Protein AF-0000000070220090 (afdb_homodimer)

Foldseek 3Di:
DPPPPVPPDQDDDDFPVRADPPRDQDPVSVCCVPPVVVVCVVPVPDDPPDRCSVVVVVVSVLVRLLVCVLVPLQVLQQLLLCLVPVVDHDPVCNVPNVPVVSNVVSQVSSCVRPNGFDHPPPPQQVVQSVVLVVQQVVCVVVVADPVNDRDTGDTHGD/DPPPPVPPDQDDDDFPVRADPPRDQDPVNVCCVPPVVVVCVVPVPDDPPDRCSVVVVVVSVLVRVLVCVLVPLQVLQQLLLCLVVVVDHDPVCNVPNVPVVSNVVSQVSSCVRPNGFDHPPPPQQVVQSVVLVVQQVVCVVVVADPVNPRDGRDTHGD

Structure (mmCIF, N/CA/C/O backbone):
data_AF-0000000070220090-model_v1
#
loop_
_entity.id
_entity.type
_entity.pdbx_description
1 polymer 'Uncharacterized protein'
#
loop_
_atom_site.group_PDB
_atom_site.id
_atom_site.type_symbol
_atom_site.label_atom_id
_atom_site.label_alt_id
_atom_site.label_comp_id
_atom_site.label_asym_id
_atom_site.label_entity_id
_atom_site.label_seq_id
_atom_site.pdbx_PDB_ins_code
_atom_site.Cartn_x
_atom_site.Cartn_y
_atom_site.Cartn_z
_atom_site.occupancy
_atom_site.B_iso_or_equiv
_atom_site.auth_seq_id
_atom_site.auth_comp_id
_atom_site.auth_asym_id
_atom_site.auth_atom_id
_atom_site.pdbx_PDB_model_num
ATOM 1 N N . MET A 1 1 ? -17.469 9.242 -28.312 1 20.12 1 MET A N 1
ATOM 2 C CA . MET A 1 1 ? -16.297 8.594 -27.719 1 20.12 1 MET A CA 1
ATOM 3 C C . MET A 1 1 ? -16.391 8.57 -26.203 1 20.12 1 MET A C 1
ATOM 5 O O . MET A 1 1 ? -16.297 9.609 -25.547 1 20.12 1 MET A O 1
ATOM 9 N N . SER A 1 2 ? -17.297 7.805 -25.547 1 25.92 2 SER A N 1
ATOM 10 C CA . SER A 1 2 ? -17.703 7.785 -24.156 1 25.92 2 SER A CA 1
ATOM 11 C C . SER A 1 2 ? -16.5 7.586 -23.234 1 25.92 2 SER A C 1
ATOM 13 O O . SER A 1 2 ? -15.703 6.66 -23.438 1 25.92 2 SER A O 1
ATOM 15 N N . ASN A 1 3 ? -15.828 8.727 -22.938 1 27.56 3 ASN A N 1
ATOM 16 C CA . ASN A 1 3 ? -14.641 8.859 -22.094 1 27.56 3 ASN A CA 1
ATOM 17 C C . ASN A 1 3 ? -14.758 8.023 -20.828 1 27.56 3 ASN A C 1
ATOM 19 O O . ASN A 1 3 ? -15.461 8.414 -19.891 1 27.56 3 ASN A O 1
ATOM 23 N N . ASN A 1 4 ? -15.031 6.711 -20.891 1 30.03 4 ASN A N 1
ATOM 24 C CA . ASN A 1 4 ? -15.141 5.746 -19.812 1 30.03 4 ASN A CA 1
ATOM 25 C C . ASN A 1 4 ? -14.031 5.926 -18.781 1 30.03 4 ASN A C 1
ATOM 27 O O . ASN A 1 4 ? -12.922 5.41 -18.969 1 30.03 4 ASN A O 1
ATOM 31 N N . THR A 1 5 ? -13.766 7.094 -18.312 1 33.28 5 THR A N 1
ATOM 32 C CA . THR A 1 5 ? -12.875 7.344 -17.188 1 33.28 5 THR A CA 1
ATOM 33 C C . THR A 1 5 ? -13.164 6.375 -16.047 1 33.28 5 THR A C 1
ATOM 35 O O . THR A 1 5 ? -14.227 6.438 -15.422 1 33.28 5 THR A O 1
ATOM 38 N N . THR A 1 6 ? -12.938 5.062 -16.109 1 37 6 THR A N 1
ATOM 39 C CA . THR A 1 6 ? -13.062 4.082 -15.031 1 37 6 THR A CA 1
ATOM 40 C C . THR A 1 6 ? -12.734 4.719 -13.68 1 37 6 THR A C 1
ATOM 42 O O . THR A 1 6 ? -11.602 5.137 -13.445 1 37 6 THR A O 1
ATOM 45 N N . SER A 1 7 ? -13.5 5.555 -13.164 1 43.25 7 SER A N 1
ATOM 46 C CA . SER A 1 7 ? -13.508 6.191 -11.844 1 43.25 7 SER A CA 1
ATOM 47 C C . SER A 1 7 ? -12.938 5.266 -10.781 1 43.25 7 SER A C 1
ATOM 49 O O . SER A 1 7 ? -13.406 4.141 -10.609 1 43.25 7 SER A O 1
ATOM 51 N N . ILE A 1 8 ? -11.648 5.188 -10.555 1 56.25 8 ILE A N 1
ATOM 52 C CA . ILE A 1 8 ? -10.906 4.367 -9.602 1 56.25 8 ILE A CA 1
ATOM 53 C C . ILE A 1 8 ? -11.633 4.371 -8.258 1 56.25 8 ILE A C 1
ATOM 55 O O . ILE A 1 8 ? -11.375 5.234 -7.41 1 56.25 8 ILE A O 1
ATOM 59 N N . ASN A 1 9 ? -12.93 3.967 -8.164 1 74.25 9 ASN A N 1
ATOM 60 C CA . ASN A 1 9 ? -13.805 3.943 -6.992 1 74.25 9 ASN A CA 1
ATOM 61 C C . ASN A 1 9 ? -13.234 3.051 -5.891 1 74.25 9 ASN A C 1
ATOM 63 O O . ASN A 1 9 ? -12.578 2.051 -6.176 1 74.25 9 ASN A O 1
ATOM 67 N N . ALA A 1 10 ? -13.32 3.461 -4.676 1 90 10 ALA A N 1
ATOM 68 C CA . ALA A 1 10 ? -12.945 2.725 -3.473 1 90 10 ALA A CA 1
ATOM 69 C C . ALA A 1 10 ? -13.664 1.378 -3.406 1 90 10 ALA A C 1
ATOM 71 O O . ALA A 1 10 ? -14.836 1.276 -3.762 1 90 10 ALA A O 1
ATOM 72 N N . ILE A 1 11 ? -13 0.379 -3.07 1 96.12 11 ILE A N 1
ATOM 73 C CA . ILE A 1 11 ? -13.594 -0.936 -2.846 1 96.12 11 ILE A CA 1
ATOM 74 C C . ILE A 1 11 ? -14.461 -0.903 -1.593 1 96.12 11 ILE A C 1
ATOM 76 O O . ILE A 1 11 ? -14.039 -0.402 -0.548 1 96.12 11 ILE A O 1
ATOM 80 N N . GLN A 1 12 ? -15.641 -1.344 -1.759 1 96.12 12 GLN A N 1
ATOM 81 C CA . GLN A 1 12 ? -16.562 -1.474 -0.631 1 96.12 12 GLN A CA 1
ATOM 82 C C . GLN A 1 12 ? -16.609 -2.912 -0.124 1 96.12 12 GLN A C 1
ATOM 84 O O . GLN A 1 12 ? -16.688 -3.854 -0.918 1 96.12 12 GLN A O 1
ATOM 89 N N . TYR A 1 13 ? -16.5 -3.039 1.241 1 97.5 13 TYR A N 1
ATOM 90 C CA . TYR A 1 13 ? -16.547 -4.367 1.841 1 97.5 13 TYR A CA 1
ATOM 91 C C . TYR A 1 13 ? -17.266 -4.34 3.18 1 97.5 13 TYR A C 1
ATOM 93 O O . TYR A 1 13 ? -16.922 -3.566 4.07 1 97.5 13 TYR A O 1
ATOM 101 N N . LYS A 1 14 ? -18.281 -5.102 3.27 1 96.75 14 LYS A N 1
ATOM 102 C CA . LYS A 1 14 ? -19 -5.375 4.516 1 96.75 14 LYS A CA 1
ATOM 103 C C . LYS A 1 14 ? -18.828 -6.828 4.945 1 96.75 14 LYS A C 1
ATOM 105 O O . LYS A 1 14 ? -19.172 -7.746 4.199 1 96.75 14 LYS A O 1
ATOM 110 N N . PRO A 1 15 ? -18.234 -6.996 6.137 1 95.25 15 PRO A N 1
ATOM 111 C CA . PRO A 1 15 ? -18.047 -8.367 6.625 1 95.25 15 PRO A CA 1
ATOM 112 C C . PRO A 1 15 ? -19.359 -9.172 6.605 1 95.25 15 PRO A C 1
ATOM 114 O O . PRO A 1 15 ? -20.422 -8.625 6.863 1 95.25 15 PRO A O 1
ATOM 117 N N . GLY A 1 16 ? -19.219 -10.422 6.363 1 92.19 16 GLY A N 1
ATOM 118 C CA . GLY A 1 16 ? -20.375 -11.297 6.25 1 92.19 16 GLY A CA 1
ATOM 119 C C . GLY A 1 16 ? -21.281 -11.234 7.457 1 92.19 16 GLY A C 1
ATOM 120 O O . GLY A 1 16 ? -22.516 -11.141 7.312 1 92.19 16 GLY A O 1
ATOM 121 N N . ARG A 1 17 ? -20.719 -11.172 8.648 1 89 17 ARG A N 1
ATOM 122 C CA . ARG A 1 17 ? -21.484 -11.195 9.891 1 89 17 ARG A CA 1
ATOM 123 C C . ARG A 1 17 ? -22.297 -9.914 10.062 1 89 17 ARG A C 1
ATOM 125 O O . ARG A 1 17 ? -23.25 -9.875 10.828 1 89 17 ARG A O 1
ATOM 132 N N . ASP A 1 18 ? -21.922 -8.898 9.359 1 93.88 18 ASP A N 1
ATOM 133 C CA . ASP A 1 18 ? -22.562 -7.598 9.516 1 93.88 18 ASP A CA 1
ATOM 134 C C . ASP A 1 18 ? -23.594 -7.367 8.414 1 93.88 18 ASP A C 1
ATOM 136 O O . ASP A 1 18 ? -24.25 -6.32 8.383 1 93.88 18 ASP A O 1
ATOM 140 N N . ARG A 1 19 ? -23.75 -8.359 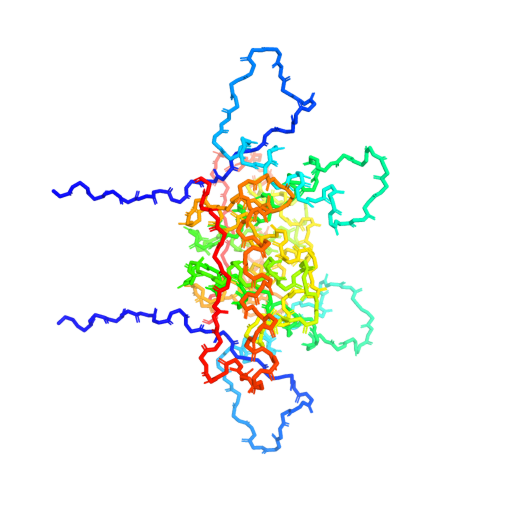7.582 1 95.38 19 ARG A N 1
ATOM 141 C CA . ARG A 1 19 ? -24.688 -8.227 6.477 1 95.38 19 ARG A CA 1
ATOM 142 C C . ARG A 1 19 ? -26.094 -8.648 6.895 1 95.38 19 ARG A C 1
ATOM 144 O O . ARG A 1 19 ? -26.312 -9.789 7.309 1 95.38 19 ARG A O 1
ATOM 151 N N . PRO A 1 20 ? -27 -7.734 6.809 1 95.5 20 PRO A N 1
ATOM 152 C CA . PRO A 1 20 ? -28.375 -8.062 7.195 1 95.5 20 PRO A CA 1
ATOM 153 C C . PRO A 1 20 ? -29.062 -8.992 6.199 1 95.5 20 PRO A C 1
ATOM 155 O O . PRO A 1 20 ? -28.531 -9.227 5.109 1 95.5 20 PRO A O 1
ATOM 158 N N . THR A 1 21 ? -30.188 -9.484 6.656 1 95.56 21 THR A N 1
ATOM 159 C CA . THR A 1 21 ? -31 -10.328 5.773 1 95.56 21 THR A CA 1
ATOM 160 C C . THR A 1 21 ? -31.375 -9.578 4.5 1 95.56 21 THR A C 1
ATOM 162 O O . THR A 1 21 ? -31.766 -8.414 4.555 1 95.56 21 THR A O 1
ATOM 165 N N . GLY A 1 22 ? -31.266 -10.141 3.391 1 96.12 22 GLY A N 1
ATOM 166 C CA . GLY A 1 22 ? -31.609 -9.523 2.119 1 96.12 22 GLY A CA 1
ATOM 167 C C . GLY A 1 22 ? -30.469 -8.703 1.529 1 96.12 22 GLY A C 1
ATOM 168 O O . GLY A 1 22 ? -30.641 -8.07 0.482 1 96.12 22 GLY A O 1
ATOM 169 N N . TYR A 1 23 ? -29.328 -8.68 2.223 1 96.94 23 TYR A N 1
ATOM 170 C CA . TYR A 1 23 ? -28.172 -7.945 1.731 1 96.94 23 TYR A CA 1
ATOM 171 C C . TYR A 1 23 ? -27.75 -8.445 0.354 1 96.94 23 TYR A C 1
ATOM 173 O O . TYR A 1 23 ? -27.672 -9.656 0.124 1 96.94 23 TYR A O 1
ATOM 181 N N . VAL A 1 24 ? -27.562 -7.438 -0.556 1 97.56 24 VAL A N 1
ATOM 182 C CA . VAL A 1 24 ? -27.094 -7.773 -1.894 1 97.56 24 VAL A CA 1
ATOM 183 C C . VAL A 1 24 ? -25.562 -7.684 -1.94 1 97.56 24 VAL A C 1
ATOM 185 O O . VAL A 1 24 ? -25 -6.594 -1.839 1 97.56 24 VAL A O 1
ATOM 188 N N . VAL A 1 25 ? -24.938 -8.758 -2.105 1 96.75 25 VAL A N 1
ATOM 189 C CA . VAL A 1 25 ? -23.469 -8.867 -2.143 1 96.75 25 VAL A CA 1
ATOM 190 C C . VAL A 1 25 ? -22.938 -8.227 -3.418 1 96.75 25 VAL A C 1
ATOM 192 O O . VAL A 1 25 ? -23.438 -8.5 -4.516 1 96.75 25 VAL A O 1
ATOM 195 N N . ASN A 1 26 ? -21.953 -7.285 -3.24 1 96.94 26 ASN A N 1
ATOM 196 C CA . ASN A 1 26 ? -21.359 -6.668 -4.422 1 96.94 26 ASN A CA 1
ATOM 197 C C . ASN A 1 26 ? -20.297 -7.559 -5.051 1 96.94 26 ASN A C 1
ATOM 199 O O . ASN A 1 26 ? -20 -8.641 -4.535 1 96.94 26 ASN A O 1
ATOM 203 N N . ASP A 1 27 ? -19.703 -7.16 -6.191 1 96.62 27 ASP A N 1
ATOM 204 C CA . ASP A 1 27 ? -18.781 -8 -6.957 1 96.62 27 ASP A CA 1
ATOM 205 C C . ASP A 1 27 ? -17.531 -8.328 -6.145 1 96.62 27 ASP A C 1
ATOM 207 O O . ASP A 1 27 ? -17.062 -9.469 -6.152 1 96.62 27 ASP A O 1
ATOM 211 N N . PHE A 1 28 ? -17 -7.32 -5.426 1 98.06 28 PHE A N 1
ATOM 212 C CA . PHE A 1 28 ? -15.805 -7.594 -4.645 1 98.06 28 PHE A CA 1
ATOM 213 C C . PHE A 1 28 ? -16.109 -8.531 -3.486 1 98.06 28 PHE A C 1
ATOM 215 O O . PHE A 1 28 ? -15.32 -9.43 -3.182 1 98.06 28 PHE A O 1
ATOM 222 N N . GLU A 1 29 ? -17.172 -8.289 -2.857 1 98.12 29 GLU A N 1
ATOM 223 C CA . GLU A 1 29 ? -17.547 -9.156 -1.747 1 98.12 29 GLU A CA 1
ATOM 224 C C . GLU A 1 29 ? -17.703 -10.602 -2.209 1 98.12 29 GLU A C 1
ATOM 226 O O . GLU A 1 29 ? -17.297 -11.531 -1.507 1 98.12 29 GLU A O 1
ATOM 231 N N . SER A 1 30 ? -18.281 -10.742 -3.375 1 98.06 30 SER A N 1
ATOM 232 C CA . SER A 1 30 ? -18.375 -12.078 -3.957 1 98.06 30 SER A CA 1
ATOM 233 C C . SER A 1 30 ? -17 -12.688 -4.176 1 98.06 30 SER A C 1
ATOM 235 O O . SER A 1 30 ? -16.75 -13.836 -3.805 1 98.06 30 SER A O 1
ATOM 237 N N . PHE A 1 31 ? -16.094 -11.953 -4.707 1 98.44 31 PHE A N 1
ATOM 238 C CA . PHE A 1 31 ? -14.711 -12.375 -4.902 1 98.44 31 PHE A CA 1
ATOM 239 C C . PHE A 1 31 ? -14.055 -12.711 -3.568 1 98.44 31 PHE A C 1
ATOM 241 O O . PHE A 1 31 ? -13.43 -13.766 -3.43 1 98.44 31 PHE A O 1
ATOM 248 N N . ALA A 1 32 ? -14.172 -11.797 -2.602 1 98.31 32 ALA A N 1
ATOM 249 C CA . ALA A 1 32 ? -13.555 -11.977 -1.292 1 98.31 32 ALA A CA 1
ATOM 250 C C . ALA A 1 32 ? -14.086 -13.227 -0.6 1 98.31 32 ALA A C 1
ATOM 252 O O . ALA A 1 32 ? -13.305 -14.047 -0.105 1 98.31 32 ALA A O 1
ATOM 253 N N . ASP A 1 33 ? -15.375 -13.43 -0.667 1 96.75 33 ASP A N 1
ATOM 254 C CA . ASP A 1 33 ? -16.031 -14.508 0.07 1 96.75 33 ASP A CA 1
ATOM 255 C C . ASP A 1 33 ? -15.703 -15.867 -0.545 1 96.75 33 ASP A C 1
ATOM 257 O O . ASP A 1 33 ? -15.609 -16.875 0.167 1 96.75 33 ASP A O 1
ATOM 261 N N . THR A 1 34 ? -15.555 -15.875 -1.807 1 96.81 34 THR A N 1
ATOM 262 C CA . THR A 1 34 ? -15.469 -17.156 -2.5 1 96.81 34 THR A CA 1
ATOM 263 C C . THR A 1 34 ? -14.016 -17.5 -2.812 1 96.81 34 THR A C 1
ATOM 265 O O . THR A 1 34 ? -13.539 -18.594 -2.475 1 96.81 34 THR A O 1
ATOM 268 N N . SER A 1 35 ? -13.32 -16.547 -3.371 1 97.94 35 SER A N 1
ATOM 269 C CA . SER A 1 35 ? -11.969 -16.859 -3.846 1 97.94 35 SER A CA 1
ATOM 270 C C . SER A 1 35 ? -10.922 -16.516 -2.797 1 97.94 35 SER A C 1
ATOM 272 O O . SER A 1 35 ? -10.18 -17.375 -2.338 1 97.94 35 SER A O 1
ATOM 274 N N . LEU A 1 36 ? -10.945 -15.352 -2.232 1 97.88 36 LEU A N 1
ATOM 275 C CA . LEU A 1 36 ? -9.906 -14.844 -1.343 1 97.88 36 LEU A CA 1
ATOM 276 C C . LEU A 1 36 ? -9.93 -15.57 -0.004 1 97.88 36 LEU A C 1
ATOM 278 O O . LEU A 1 36 ? -8.922 -16.141 0.417 1 97.88 36 LEU A O 1
ATOM 282 N N . VAL A 1 37 ? -11.07 -15.625 0.588 1 96.69 37 VAL A N 1
ATOM 283 C CA . VAL A 1 37 ? -11.18 -16.219 1.918 1 96.69 37 VAL A CA 1
ATOM 284 C C . VAL A 1 37 ? -10.945 -17.719 1.841 1 96.69 37 VAL A C 1
ATOM 286 O O . VAL A 1 37 ? -10.312 -18.297 2.725 1 96.69 37 VAL A O 1
ATOM 289 N N . THR A 1 38 ? -11.438 -18.328 0.797 1 95.94 38 THR A N 1
ATOM 290 C CA . THR A 1 38 ? -11.195 -19.766 0.619 1 95.94 38 THR A CA 1
ATOM 291 C C . THR A 1 38 ? -9.703 -20.047 0.481 1 95.94 38 THR A C 1
ATOM 293 O O . THR A 1 38 ? -9.188 -20.984 1.085 1 95.94 38 THR A O 1
ATOM 296 N N . TYR A 1 39 ? -9.031 -19.234 -0.267 1 97 39 TYR A N 1
ATOM 297 C CA . TYR A 1 39 ? -7.582 -19.328 -0.413 1 97 39 TYR A CA 1
ATOM 298 C C . TYR A 1 39 ? -6.887 -19.156 0.932 1 97 39 TYR A C 1
ATOM 300 O O . TYR A 1 39 ? -6.012 -19.953 1.29 1 97 39 TYR A O 1
ATOM 308 N N . TRP A 1 40 ? -7.301 -18.141 1.708 1 96.06 40 TRP A N 1
ATOM 309 C CA . TRP A 1 40 ? -6.695 -17.859 3.004 1 96.06 40 TRP A CA 1
ATOM 310 C C . TRP A 1 40 ? -6.934 -19 3.986 1 96.06 40 TRP A C 1
ATOM 312 O O . TRP A 1 40 ? -6.031 -19.375 4.742 1 96.06 40 TRP A O 1
ATOM 322 N N . ARG A 1 41 ? -8.109 -19.547 3.955 1 94.31 41 ARG A N 1
ATOM 323 C CA . ARG A 1 41 ? -8.438 -20.656 4.848 1 94.31 41 ARG A CA 1
ATOM 324 C C . ARG A 1 41 ? -7.547 -21.859 4.578 1 94.31 41 ARG A C 1
ATOM 326 O O . ARG A 1 41 ? -7.164 -22.578 5.508 1 94.31 41 ARG A O 1
ATOM 333 N N . THR A 1 42 ? -7.176 -22 3.402 1 94 42 THR A N 1
ATOM 334 C CA . THR A 1 42 ? -6.43 -23.188 2.996 1 94 42 THR A CA 1
ATOM 335 C C . THR A 1 42 ? -4.93 -22.969 3.189 1 94 42 THR A C 1
ATOM 337 O O . THR A 1 42 ? -4.223 -23.875 3.623 1 94 42 THR A O 1
ATOM 340 N N . TYR A 1 43 ? -4.422 -21.703 2.99 1 91.56 43 TYR A N 1
ATOM 341 C CA . TYR A 1 43 ? -2.977 -21.578 2.83 1 91.56 43 TYR A CA 1
ATOM 342 C C . TYR A 1 43 ? -2.389 -20.672 3.91 1 91.56 43 TYR A C 1
ATOM 344 O O . TYR A 1 43 ? -1.167 -20.594 4.066 1 91.56 43 TYR A O 1
ATOM 352 N N . LYS A 1 44 ? -3.098 -19.891 4.711 1 87.69 44 LYS A N 1
ATOM 353 C CA . LYS A 1 44 ? -2.555 -19.016 5.738 1 87.69 44 LYS A CA 1
ATOM 354 C C . LYS A 1 44 ? -2.379 -19.75 7.062 1 87.69 44 LYS A C 1
ATOM 356 O O . LYS A 1 44 ? -1.752 -19.234 7.988 1 87.69 44 LYS A O 1
ATOM 361 N N . ARG A 1 45 ? -2.723 -20.922 7.18 1 82.81 45 ARG A N 1
ATOM 362 C CA . ARG A 1 45 ? -2.514 -21.781 8.344 1 82.81 45 ARG A CA 1
ATOM 363 C C . ARG A 1 45 ? -3.029 -21.109 9.617 1 82.81 45 ARG A C 1
ATOM 365 O O . ARG A 1 45 ? -2.334 -21.078 10.633 1 82.81 45 ARG A O 1
ATOM 372 N N . LYS A 1 46 ? -4.188 -20.453 9.617 1 87.5 46 LYS A N 1
ATOM 373 C CA . LYS A 1 46 ? -4.867 -19.938 10.797 1 87.5 46 LYS A CA 1
ATOM 374 C C . LYS A 1 46 ? -5.68 -21.016 11.484 1 87.5 46 LYS A C 1
ATOM 376 O O . LYS A 1 46 ? -5.844 -22.109 10.945 1 87.5 46 LYS A O 1
ATOM 381 N N . VAL A 1 47 ? -5.926 -20.719 12.711 1 85.94 47 VAL A N 1
ATOM 382 C CA . VAL A 1 47 ? -6.719 -21.688 13.469 1 85.94 47 VAL A CA 1
ATOM 383 C C . VAL A 1 47 ? -8.07 -21.891 12.797 1 85.94 47 VAL A C 1
ATOM 385 O O . VAL A 1 47 ? -8.523 -21.047 12.023 1 85.94 47 VAL A O 1
ATOM 388 N N . ALA A 1 48 ? -8.633 -23.031 13.25 1 85.12 48 ALA A N 1
ATOM 389 C CA . ALA A 1 48 ? -9.938 -23.359 12.695 1 85.12 48 ALA A CA 1
ATOM 390 C C . ALA A 1 48 ? -10.977 -22.312 13.078 1 85.12 48 ALA A C 1
ATOM 392 O O . ALA A 1 48 ? -10.992 -21.828 14.211 1 85.12 48 ALA A O 1
ATOM 393 N N . ASN A 1 49 ? -11.828 -21.875 12.195 1 86.19 49 ASN A N 1
ATOM 394 C CA . ASN A 1 49 ? -12.938 -20.938 12.383 1 86.19 49 ASN A CA 1
ATOM 395 C C . ASN A 1 49 ? -12.445 -19.5 12.508 1 86.19 49 ASN A C 1
ATOM 397 O O . ASN A 1 49 ? -13.164 -18.641 13.016 1 86.19 49 ASN A O 1
ATOM 401 N N . TYR A 1 50 ? -11.18 -19.359 12.227 1 91.31 50 TYR A N 1
ATOM 402 C CA . TYR A 1 50 ? -10.664 -18 12.164 1 91.31 50 TYR A CA 1
ATOM 403 C C . TYR A 1 50 ? -11.523 -17.125 11.258 1 91.31 50 TYR A C 1
ATOM 405 O O . TYR A 1 50 ? -11.898 -17.547 10.164 1 91.31 50 TYR A O 1
ATOM 413 N N . ASN A 1 51 ? -11.906 -15.977 11.75 1 91.88 51 ASN A N 1
ATOM 414 C CA . ASN A 1 51 ? -12.711 -15.039 10.969 1 91.88 51 ASN A CA 1
ATOM 415 C C . ASN A 1 51 ? -11.836 -14.172 10.062 1 91.88 51 ASN A C 1
ATOM 417 O O . ASN A 1 51 ? -11.289 -13.164 10.508 1 91.88 51 ASN A O 1
ATOM 421 N N . HIS A 1 52 ? -11.836 -14.469 8.797 1 95.06 52 HIS A N 1
ATOM 422 C CA . HIS A 1 52 ? -10.977 -13.781 7.836 1 95.06 52 HIS A CA 1
ATOM 423 C C . HIS A 1 52 ? -11.586 -12.453 7.398 1 95.06 52 HIS A C 1
ATOM 425 O O . HIS A 1 52 ? -10.938 -11.664 6.715 1 95.06 52 HIS A O 1
ATOM 431 N N . ASP A 1 53 ? -12.789 -12.133 7.836 1 94.94 53 ASP A N 1
ATOM 432 C CA . ASP A 1 53 ? -13.453 -10.898 7.43 1 94.94 53 ASP A CA 1
ATOM 433 C C . ASP A 1 53 ? -12.672 -9.672 7.898 1 94.94 53 ASP A C 1
ATOM 435 O O . ASP A 1 53 ? -12.602 -8.664 7.191 1 94.94 53 ASP A O 1
ATOM 439 N N . THR A 1 54 ? -12.141 -9.852 9.047 1 94.38 54 THR A N 1
ATOM 440 C CA . THR A 1 54 ? -11.359 -8.742 9.586 1 94.38 54 THR A CA 1
ATOM 441 C C . THR A 1 54 ? -10.109 -8.492 8.75 1 94.38 54 THR A C 1
ATOM 443 O O . THR A 1 54 ? -9.734 -7.34 8.516 1 94.38 54 THR A O 1
ATOM 446 N N . ASP A 1 55 ? -9.523 -9.562 8.312 1 95.31 55 ASP A N 1
ATOM 447 C CA . ASP A 1 55 ? -8.344 -9.438 7.457 1 95.31 55 ASP A CA 1
ATOM 448 C C . ASP A 1 55 ? -8.695 -8.781 6.125 1 95.31 55 ASP A C 1
ATOM 450 O O . ASP A 1 55 ? -7.957 -7.926 5.637 1 95.31 55 ASP A O 1
ATOM 454 N N . VAL A 1 56 ? -9.828 -9.18 5.578 1 97.56 56 VAL A N 1
ATOM 455 C CA . VAL A 1 56 ? -10.273 -8.594 4.316 1 97.56 56 VAL A CA 1
ATOM 456 C C . VAL A 1 56 ? -10.5 -7.094 4.492 1 97.56 56 VAL A C 1
ATOM 458 O O . VAL A 1 56 ? -10.031 -6.289 3.688 1 97.56 56 VAL A O 1
ATOM 461 N N . ALA A 1 57 ? -11.188 -6.73 5.555 1 96.69 57 ALA A N 1
ATOM 462 C CA . ALA A 1 57 ? -11.477 -5.324 5.824 1 96.69 57 ALA A CA 1
ATOM 463 C C . ALA A 1 57 ? -10.188 -4.516 5.961 1 96.69 57 ALA A C 1
ATOM 465 O O . ALA A 1 57 ? -10.086 -3.408 5.434 1 96.69 57 ALA A O 1
ATOM 466 N N . THR A 1 58 ? -9.266 -5.117 6.629 1 95.88 58 THR A N 1
ATOM 467 C CA . THR A 1 58 ? -7.984 -4.453 6.848 1 95.88 58 THR A CA 1
ATOM 468 C C . THR A 1 58 ? -7.273 -4.199 5.52 1 95.88 58 THR A C 1
ATOM 470 O O . THR A 1 58 ? -6.82 -3.086 5.254 1 95.88 58 THR A O 1
ATOM 473 N N . VAL A 1 59 ? -7.207 -5.172 4.711 1 97.56 59 VAL A N 1
ATOM 474 C CA . VAL A 1 59 ? -6.484 -5.062 3.445 1 97.56 59 VAL A CA 1
ATOM 475 C C . VAL A 1 59 ? -7.215 -4.094 2.518 1 97.56 59 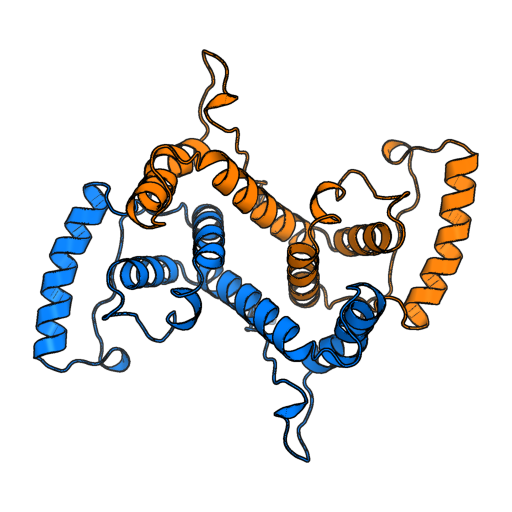VAL A C 1
ATOM 477 O O . VAL A 1 59 ? -6.582 -3.33 1.787 1 97.56 59 VAL A O 1
ATOM 480 N N . VAL A 1 60 ? -8.508 -4.109 2.527 1 97.81 60 VAL A N 1
ATOM 481 C CA . VAL A 1 60 ? -9.32 -3.191 1.735 1 97.81 60 VAL A CA 1
ATOM 482 C C . VAL A 1 60 ? -9.055 -1.754 2.184 1 97.81 60 VAL A C 1
ATOM 484 O O . VAL A 1 60 ? -8.883 -0.86 1.353 1 97.81 60 VAL A O 1
ATOM 487 N N . ASN A 1 61 ? -9.008 -1.561 3.482 1 96.62 61 ASN A N 1
ATOM 488 C CA . ASN A 1 61 ? -8.727 -0.23 4.012 1 96.62 61 ASN A CA 1
ATOM 489 C C . ASN A 1 61 ? -7.363 0.28 3.559 1 96.62 61 ASN A C 1
ATOM 491 O O . ASN A 1 61 ? -7.223 1.446 3.186 1 96.62 61 ASN A O 1
ATOM 495 N N . VAL A 1 62 ? -6.398 -0.576 3.592 1 97.81 62 VAL A N 1
ATOM 496 C CA . VAL A 1 62 ? -5.062 -0.213 3.133 1 97.81 62 VAL A CA 1
ATOM 497 C C . VAL A 1 62 ? -5.102 0.133 1.646 1 97.81 62 VAL A C 1
ATOM 499 O O . VAL A 1 62 ? -4.555 1.153 1.225 1 97.81 62 VAL A O 1
ATOM 502 N N . SER A 1 63 ? -5.754 -0.677 0.851 1 98.31 63 SER A N 1
ATOM 503 C CA . SER A 1 63 ? -5.883 -0.445 -0.584 1 98.31 63 SER A CA 1
ATOM 504 C C . SER A 1 63 ? -6.555 0.896 -0.868 1 98.31 63 SER A C 1
ATOM 506 O O . SER A 1 63 ? -6.082 1.665 -1.709 1 98.31 63 SER A O 1
ATOM 508 N N . ASN A 1 64 ? -7.625 1.174 -0.135 1 97.75 64 ASN A N 1
ATOM 509 C CA . ASN A 1 64 ? -8.359 2.42 -0.327 1 97.75 64 ASN A CA 1
ATOM 510 C C . ASN A 1 64 ? -7.527 3.629 0.092 1 97.75 64 ASN A C 1
ATOM 512 O O . ASN A 1 64 ? -7.637 4.699 -0.507 1 97.75 64 ASN A O 1
ATOM 516 N N . ALA A 1 65 ? -6.746 3.455 1.113 1 98.12 65 ALA A N 1
ATOM 517 C CA . ALA A 1 65 ? -5.852 4.531 1.537 1 98.12 65 ALA A CA 1
ATOM 518 C C . ALA A 1 65 ? -4.828 4.852 0.452 1 98.12 65 ALA A C 1
ATOM 520 O O . ALA A 1 65 ? -4.52 6.023 0.208 1 98.12 65 ALA A O 1
ATOM 521 N N . ILE A 1 66 ? -4.285 3.85 -0.156 1 97.94 66 ILE A N 1
ATOM 522 C CA . ILE A 1 66 ? -3.348 4.039 -1.258 1 97.94 66 ILE A CA 1
ATOM 523 C C . ILE A 1 66 ? -4.016 4.84 -2.373 1 97.94 66 ILE A C 1
ATOM 525 O O . ILE A 1 66 ? -3.443 5.805 -2.883 1 97.94 66 ILE A O 1
ATOM 529 N N . ASP A 1 67 ? -5.254 4.5 -2.73 1 97.31 67 ASP A N 1
ATOM 530 C CA . ASP A 1 67 ? -5.996 5.227 -3.758 1 97.31 67 ASP A CA 1
ATOM 531 C C . ASP A 1 67 ? -6.191 6.688 -3.363 1 97.31 67 ASP A C 1
ATOM 533 O O . ASP A 1 67 ? -6.086 7.582 -4.203 1 97.31 67 ASP A O 1
ATOM 537 N N . LEU A 1 68 ? -6.516 6.867 -2.127 1 97.06 68 LEU A N 1
ATOM 538 C CA . LEU A 1 68 ? -6.75 8.227 -1.641 1 97.06 68 LEU A CA 1
ATOM 539 C C . LEU A 1 68 ? -5.535 9.109 -1.904 1 97.06 68 LEU A C 1
ATOM 541 O O . LEU A 1 68 ? -5.668 10.203 -2.455 1 97.06 68 LEU A O 1
ATOM 545 N N . ILE A 1 69 ? -4.375 8.633 -1.591 1 96.88 69 ILE A N 1
ATOM 546 C CA . ILE A 1 69 ? -3.158 9.43 -1.698 1 96.88 69 ILE A CA 1
ATOM 547 C C . ILE A 1 69 ? -2.777 9.602 -3.168 1 96.88 69 ILE A C 1
ATOM 549 O O . ILE A 1 69 ? -2.248 10.641 -3.564 1 96.88 69 ILE A O 1
ATOM 553 N N . GLU A 1 70 ? -3.014 8.625 -3.99 1 95.5 70 GLU A N 1
ATOM 554 C CA . GLU A 1 70 ? -2.625 8.672 -5.395 1 95.5 70 GLU A CA 1
ATOM 555 C C . GLU A 1 70 ? -3.576 9.555 -6.199 1 95.5 70 GLU A C 1
ATOM 557 O O . GLU A 1 70 ? -3.207 10.078 -7.258 1 95.5 70 GLU A O 1
ATOM 562 N N . ASN A 1 71 ? -4.758 9.781 -5.652 1 96.25 71 ASN A N 1
ATOM 563 C CA . ASN A 1 71 ? -5.742 10.562 -6.387 1 96.25 71 ASN A CA 1
ATOM 564 C C . ASN A 1 71 ? -5.957 11.938 -5.75 1 96.25 71 ASN A C 1
ATOM 566 O O . ASN A 1 71 ? -6.695 12.766 -6.289 1 96.25 71 ASN A O 1
ATOM 570 N N . ASN A 1 72 ? -5.359 12.172 -4.648 1 96.56 72 ASN A N 1
ATOM 571 C CA . ASN A 1 72 ? -5.484 13.43 -3.914 1 96.56 72 ASN A CA 1
ATOM 572 C C . ASN A 1 72 ? -4.137 13.906 -3.381 1 96.56 72 ASN A C 1
ATOM 574 O O . ASN A 1 72 ? -3.697 13.469 -2.316 1 96.56 72 ASN A O 1
ATOM 578 N N . GLU A 1 73 ? -3.592 14.844 -3.992 1 96.06 73 GLU A N 1
ATOM 579 C CA . GLU A 1 73 ? -2.242 15.312 -3.691 1 96.06 73 GLU A CA 1
ATOM 580 C C . GLU A 1 73 ? -2.156 15.875 -2.277 1 96.06 73 GLU A C 1
ATOM 582 O O . GLU A 1 73 ? -1.107 15.805 -1.636 1 96.06 73 GLU A O 1
ATOM 587 N N . ASN A 1 74 ? -3.234 16.375 -1.783 1 96.12 74 ASN A N 1
ATOM 588 C CA . ASN A 1 74 ? -3.221 17.109 -0.525 1 96.12 74 ASN A CA 1
ATOM 589 C C . ASN A 1 74 ? -3.529 16.203 0.662 1 96.12 74 ASN A C 1
ATOM 591 O O . ASN A 1 74 ? -3.402 16.625 1.815 1 96.12 74 ASN A O 1
ATOM 595 N N . ALA A 1 75 ? -3.936 15 0.423 1 97.88 75 ALA A N 1
ATOM 596 C CA . ALA A 1 75 ? -4.348 14.094 1.495 1 97.88 75 ALA A CA 1
ATOM 597 C C . ALA A 1 75 ? -3.186 13.805 2.441 1 97.88 75 ALA A C 1
ATOM 599 O O . ALA A 1 75 ? -3.375 13.703 3.656 1 97.88 75 ALA A O 1
ATOM 600 N N . MET A 1 76 ? -2.031 13.672 1.889 1 98.5 76 MET A N 1
ATOM 601 C CA . MET A 1 76 ? -0.878 13.336 2.719 1 98.5 76 MET A CA 1
ATOM 602 C C . MET A 1 76 ? -0.581 14.453 3.713 1 98.5 76 MET A C 1
ATOM 604 O O . MET A 1 76 ? -0.14 14.195 4.832 1 98.5 76 MET A O 1
ATOM 608 N N . ASP A 1 77 ? -0.864 15.75 3.291 1 98.62 77 ASP A N 1
ATOM 609 C CA . ASP A 1 77 ? -0.677 16.891 4.195 1 98.62 77 ASP A CA 1
ATOM 610 C C . ASP A 1 77 ? -1.51 16.719 5.461 1 98.62 77 ASP A C 1
ATOM 612 O O . ASP A 1 77 ? -1.019 16.953 6.57 1 98.62 77 ASP A O 1
ATOM 616 N N . GLN A 1 78 ? -2.699 16.234 5.25 1 98.38 78 GLN A N 1
ATOM 617 C CA . GLN A 1 78 ? -3.615 16.094 6.375 1 98.38 78 GLN A CA 1
ATOM 618 C C . GLN A 1 78 ? -3.223 14.914 7.258 1 98.38 78 GLN A C 1
ATOM 620 O O . GLN A 1 78 ? -3.396 14.953 8.477 1 98.38 78 GLN A O 1
ATOM 625 N N . ILE A 1 79 ? -2.713 13.859 6.699 1 98.56 79 ILE A N 1
ATOM 626 C CA . ILE A 1 79 ? -2.248 12.703 7.461 1 98.56 79 ILE A CA 1
ATOM 627 C C . ILE A 1 79 ? -1.076 13.109 8.352 1 98.56 79 ILE A C 1
ATOM 629 O O . ILE A 1 79 ? -1.066 12.82 9.547 1 98.56 79 ILE A O 1
ATOM 633 N N . ILE A 1 80 ? -0.098 13.852 7.777 1 98.56 80 ILE A N 1
ATOM 634 C CA . ILE A 1 80 ? 1.072 14.266 8.539 1 98.56 80 ILE A CA 1
ATOM 635 C C . ILE A 1 80 ? 0.649 15.234 9.648 1 98.56 80 ILE A C 1
ATOM 637 O O . ILE A 1 80 ? 1.117 15.125 10.781 1 98.56 80 ILE A O 1
ATOM 641 N N . TRP A 1 81 ? -0.243 16.172 9.312 1 98.44 81 TRP A N 1
ATOM 642 C CA . TRP A 1 81 ? -0.778 17.062 10.336 1 98.44 81 TRP A CA 1
ATOM 643 C C . TRP A 1 81 ? -1.425 16.266 11.461 1 98.44 81 TRP A C 1
ATOM 645 O O . TRP A 1 81 ? -1.142 16.5 12.641 1 98.44 81 TRP A O 1
ATOM 655 N N . GLY A 1 82 ? -2.205 15.305 11.109 1 97.56 82 GLY A N 1
ATOM 656 C CA . GLY A 1 82 ? -2.854 14.477 12.109 1 97.56 82 GLY A CA 1
ATOM 657 C C . GLY A 1 82 ? -1.873 13.688 12.961 1 97.56 82 GLY A C 1
ATOM 658 O O . GLY A 1 82 ? -2.107 13.477 14.148 1 97.56 82 GLY A O 1
ATOM 659 N N . MET A 1 83 ? -0.803 13.258 12.398 1 96.75 83 MET A N 1
ATOM 660 C CA . MET A 1 83 ? 0.22 12.508 13.117 1 96.75 83 MET A CA 1
ATOM 661 C C . MET A 1 83 ? 0.91 13.383 14.156 1 96.75 83 MET A C 1
ATOM 663 O O . MET A 1 83 ? 1.244 12.914 15.25 1 96.75 83 MET A O 1
ATOM 667 N N . THR A 1 84 ? 1.1 14.625 13.812 1 96.19 84 THR A N 1
ATOM 668 C CA . THR A 1 84 ? 1.842 15.523 14.695 1 96.19 84 THR A CA 1
ATOM 669 C C . THR A 1 84 ? 0.897 16.25 15.641 1 96.19 84 THR A C 1
ATOM 671 O O . THR A 1 84 ? 1.327 16.781 16.672 1 96.19 84 THR A O 1
ATOM 674 N N . HIS A 1 85 ? -0.372 16.312 15.32 1 96.38 85 HIS A N 1
ATOM 675 C CA . HIS A 1 85 ? -1.413 16.938 16.125 1 96.38 85 HIS A CA 1
ATOM 676 C C . HIS A 1 85 ? -2.615 16.016 16.281 1 96.38 85 HIS A C 1
ATOM 678 O O . HIS A 1 85 ? -3.682 16.266 15.727 1 96.38 85 HIS A O 1
ATOM 684 N N . PRO A 1 86 ? -2.51 14.992 17.078 1 95.38 86 PRO A N 1
ATOM 685 C CA . PRO A 1 86 ? -3.527 13.938 17.172 1 95.38 86 PRO A CA 1
ATOM 686 C C . PRO A 1 86 ? -4.883 14.469 17.641 1 95.38 86 PRO A C 1
ATOM 688 O O . PRO A 1 86 ? -5.906 13.812 17.438 1 95.38 86 PRO A O 1
ATOM 691 N N . GLU A 1 87 ? -5.008 15.578 18.188 1 94.81 87 GLU A N 1
ATOM 692 C CA . GLU A 1 87 ? -6.262 16.156 18.656 1 94.81 87 GLU A CA 1
ATOM 693 C C . GLU A 1 87 ? -6.977 16.922 17.547 1 94.81 87 GLU A C 1
ATOM 695 O O . GLU A 1 87 ? -8.109 17.375 17.734 1 94.81 87 GLU A O 1
ATOM 700 N N . ASP A 1 88 ? -6.324 17.062 16.438 1 97.12 88 ASP A N 1
ATOM 701 C CA . ASP A 1 88 ? -6.867 17.859 15.344 1 97.12 88 ASP A CA 1
ATOM 702 C C . ASP A 1 88 ? -6.801 17.094 14.016 1 97.12 88 ASP A C 1
ATOM 704 O O . ASP A 1 88 ? -6.363 17.641 13 1 97.12 88 ASP A O 1
ATOM 708 N N . VAL A 1 89 ? -7.176 15.898 14.023 1 97.31 89 VAL A N 1
ATOM 709 C CA . VAL A 1 89 ? -7.129 15.031 12.852 1 97.31 89 VAL A CA 1
ATOM 710 C C . VAL A 1 89 ? -8.367 15.258 11.984 1 97.31 89 VAL A C 1
ATOM 712 O O . VAL A 1 89 ? -9.492 15.266 12.492 1 97.31 89 VAL A O 1
ATOM 715 N N . HIS A 1 90 ? -8.188 15.523 10.688 1 96.94 90 HIS A N 1
ATOM 716 C CA . HIS A 1 90 ? -9.305 15.555 9.75 1 96.94 90 HIS A CA 1
ATOM 717 C C . HIS A 1 90 ? -10.016 14.203 9.695 1 96.94 90 HIS A C 1
ATOM 719 O O . HIS A 1 90 ? -9.367 13.156 9.57 1 96.94 90 HIS A O 1
ATOM 725 N N . PRO A 1 91 ? -11.312 14.164 9.719 1 95.12 91 PRO A N 1
ATOM 726 C CA . PRO A 1 91 ? -12.047 12.891 9.758 1 95.12 91 PRO A CA 1
ATOM 727 C C . PRO A 1 91 ? -11.766 12.016 8.539 1 95.12 91 PRO A C 1
ATOM 729 O O . PRO A 1 91 ? -11.789 10.781 8.648 1 95.12 91 PRO A O 1
ATOM 732 N N . GLY A 1 92 ? -11.539 12.562 7.422 1 94.06 92 GLY A N 1
ATOM 733 C CA . GLY A 1 92 ? -11.312 11.836 6.184 1 94.06 92 GLY A CA 1
ATOM 734 C C . GLY A 1 92 ? -10.062 10.977 6.223 1 94.06 92 GLY A C 1
ATOM 735 O O . GLY A 1 92 ? -9.914 10.055 5.418 1 94.06 92 GLY A O 1
ATOM 736 N N . VAL A 1 93 ? -9.117 11.273 7.199 1 97.06 93 VAL A N 1
ATOM 737 C CA . VAL A 1 93 ? -7.871 10.523 7.242 1 97.06 93 VAL A CA 1
ATOM 738 C C . VAL A 1 93 ? -7.68 9.914 8.625 1 97.06 93 VAL A C 1
ATOM 740 O O . VAL A 1 93 ? -6.617 9.367 8.93 1 97.06 93 VAL A O 1
ATOM 743 N N . ALA A 1 94 ? -8.703 9.945 9.445 1 96.06 94 ALA A N 1
ATOM 744 C CA . ALA A 1 94 ? -8.609 9.516 10.836 1 96.06 94 ALA A CA 1
ATOM 745 C C . ALA A 1 94 ? -8.242 8.039 10.93 1 96.06 94 ALA A C 1
ATOM 747 O O . ALA A 1 94 ? -7.445 7.641 11.789 1 96.06 94 ALA A O 1
ATOM 748 N N . SER A 1 95 ? -8.758 7.23 10.008 1 93.5 95 SER A N 1
ATOM 749 C CA . SER A 1 95 ? -8.516 5.789 10.039 1 93.5 95 SER A CA 1
ATOM 750 C C . SER A 1 95 ? -7.09 5.453 9.625 1 93.5 95 SER A C 1
ATOM 752 O O . SER A 1 95 ? -6.605 4.352 9.883 1 93.5 95 SER A O 1
ATOM 754 N N . ILE A 1 96 ? -6.414 6.359 9.023 1 97.38 96 ILE A N 1
ATOM 755 C CA . ILE A 1 96 ? -5.078 6.133 8.484 1 97.38 96 ILE A CA 1
ATOM 756 C C . ILE A 1 96 ? -4.027 6.527 9.516 1 97.38 96 ILE A C 1
ATOM 758 O O . ILE A 1 96 ? -3.043 5.816 9.711 1 97.38 96 ILE A O 1
ATOM 762 N N . VAL A 1 97 ? -4.227 7.648 10.227 1 96.31 97 VAL A N 1
ATOM 763 C CA . VAL A 1 97 ? -3.26 8.281 11.117 1 96.31 97 VAL A CA 1
ATOM 764 C C . VAL A 1 97 ? -2.873 7.316 12.234 1 96.31 97 VAL A C 1
ATOM 766 O O . VAL A 1 97 ? -1.731 7.32 12.703 1 96.31 97 VAL A O 1
ATOM 769 N N . GLY A 1 98 ? -3.654 6.395 12.578 1 91 98 GLY A N 1
ATOM 770 C CA . GLY A 1 98 ? -3.344 5.461 13.648 1 91 98 GLY A CA 1
ATOM 771 C C . GLY A 1 98 ? -2.516 4.277 13.188 1 91 98 GLY A C 1
ATOM 772 O O . GLY A 1 98 ? -2.049 3.484 14.008 1 91 98 GLY A O 1
ATOM 773 N N . ASN A 1 99 ? -2.223 4.109 11.922 1 93.75 99 ASN A N 1
ATOM 774 C CA . ASN A 1 99 ? -1.454 3.02 11.336 1 93.75 99 ASN A CA 1
ATOM 775 C C . ASN A 1 99 ? -0.128 3.514 10.766 1 93.75 99 ASN A C 1
ATOM 777 O O . ASN A 1 99 ? -0.03 3.805 9.57 1 93.75 99 ASN A O 1
ATOM 781 N N . THR A 1 100 ? 0.876 3.492 11.602 1 93.62 100 THR A N 1
ATOM 782 C CA . THR A 1 100 ? 2.156 4.102 11.258 1 93.62 100 THR A CA 1
ATOM 783 C C . THR A 1 100 ? 2.787 3.4 10.062 1 93.62 100 THR A C 1
ATOM 785 O O . THR A 1 100 ? 3.414 4.043 9.219 1 93.62 100 THR A O 1
ATOM 788 N N . ALA A 1 101 ? 2.643 2.076 10.039 1 94.19 101 ALA A N 1
ATOM 789 C CA . ALA A 1 101 ? 3.205 1.333 8.91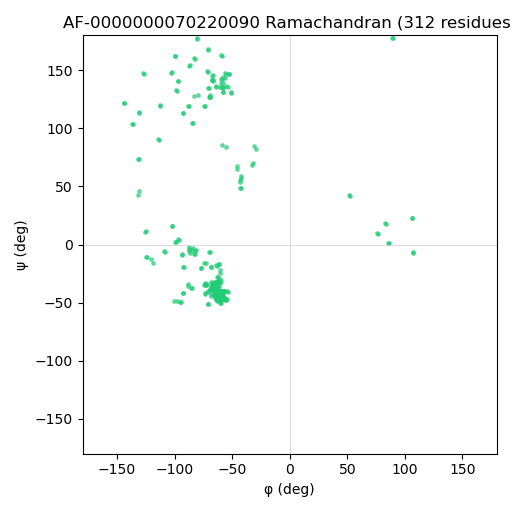4 1 94.19 101 ALA A CA 1
ATOM 790 C C . ALA A 1 101 ? 2.539 1.735 7.605 1 94.19 101 ALA A C 1
ATOM 792 O O . ALA A 1 101 ? 3.209 1.868 6.574 1 94.19 101 ALA A O 1
ATOM 793 N N . LEU A 1 102 ? 1.25 1.896 7.695 1 97.5 102 LEU A N 1
ATOM 794 C CA . LEU A 1 102 ? 0.52 2.359 6.52 1 97.5 102 LEU A CA 1
ATOM 795 C C . LEU A 1 102 ? 0.968 3.762 6.121 1 97.5 102 LEU A C 1
ATOM 797 O O . LEU A 1 102 ? 1.184 4.035 4.938 1 97.5 102 LEU A O 1
ATOM 801 N N . VAL A 1 103 ? 1.152 4.664 7.07 1 98 103 VAL A N 1
ATOM 802 C CA . VAL A 1 103 ? 1.584 6.027 6.793 1 98 103 VAL A CA 1
ATOM 803 C C . VAL A 1 103 ? 2.941 6.012 6.094 1 98 103 VAL A C 1
ATOM 805 O O . VAL A 1 103 ? 3.166 6.758 5.137 1 98 103 VAL A O 1
ATOM 808 N N . ASP A 1 104 ? 3.844 5.141 6.5 1 97.75 104 ASP A N 1
ATOM 809 C CA . ASP A 1 104 ? 5.156 5.016 5.871 1 97.75 104 ASP A CA 1
ATOM 810 C C . ASP A 1 104 ? 5.023 4.672 4.387 1 97.75 104 ASP A C 1
ATOM 812 O O . ASP A 1 104 ? 5.688 5.277 3.543 1 97.75 104 ASP A O 1
ATOM 816 N N . LEU A 1 105 ? 4.188 3.729 4.121 1 98.31 105 LEU A N 1
ATOM 817 C CA . LEU A 1 105 ? 3.951 3.332 2.738 1 98.31 105 LEU A CA 1
ATOM 818 C C . LEU A 1 105 ? 3.371 4.488 1.931 1 98.31 105 LEU A C 1
ATOM 820 O O . LEU A 1 105 ? 3.811 4.75 0.809 1 98.31 105 LEU A O 1
ATOM 824 N N . LEU A 1 106 ? 2.428 5.16 2.516 1 98.69 106 LEU A N 1
ATOM 825 C CA . LEU A 1 106 ? 1.741 6.238 1.815 1 98.69 106 LEU A CA 1
ATOM 826 C C . LEU A 1 106 ? 2.699 7.391 1.521 1 98.69 106 LEU A C 1
ATOM 828 O O . LEU A 1 106 ? 2.572 8.062 0.494 1 98.69 106 LEU A O 1
ATOM 832 N N . LEU A 1 107 ? 3.678 7.625 2.41 1 98.5 107 LEU A N 1
ATOM 833 C CA . LEU A 1 107 ? 4.684 8.656 2.168 1 98.5 107 LEU A CA 1
ATOM 834 C C . LEU A 1 107 ? 5.5 8.336 0.922 1 98.5 107 LEU A C 1
ATOM 836 O O . LEU A 1 107 ? 5.77 9.219 0.106 1 98.5 107 LEU A O 1
ATOM 840 N N . VAL A 1 108 ? 5.852 7.121 0.754 1 98.38 108 VAL A N 1
ATOM 841 C CA . VAL A 1 108 ? 6.645 6.691 -0.391 1 98.38 108 VAL A CA 1
ATOM 842 C C . VAL A 1 108 ? 5.801 6.75 -1.66 1 98.38 108 VAL A C 1
ATOM 844 O O . VAL A 1 108 ? 6.266 7.211 -2.705 1 98.38 108 VAL A O 1
ATOM 847 N N . ARG A 1 109 ? 4.547 6.336 -1.565 1 98.06 109 ARG A N 1
ATOM 848 C CA . ARG A 1 109 ? 3.658 6.387 -2.723 1 98.06 109 ARG A CA 1
ATOM 849 C C . ARG A 1 109 ? 3.375 7.828 -3.131 1 98.06 109 ARG A C 1
ATOM 851 O O . ARG A 1 109 ? 3.279 8.133 -4.32 1 98.06 109 ARG A O 1
ATOM 858 N N . HIS A 1 110 ? 3.209 8.711 -2.16 1 98.38 110 HIS A N 1
ATOM 859 C CA . HIS A 1 110 ? 3.016 10.133 -2.436 1 98.38 110 HIS A CA 1
ATOM 860 C C . HIS A 1 110 ? 4.219 10.719 -3.162 1 98.38 110 HIS A C 1
ATOM 862 O O . HIS A 1 110 ? 4.062 11.508 -4.098 1 98.38 110 HIS A O 1
ATOM 868 N N . TYR A 1 111 ? 5.398 10.352 -2.672 1 98.06 111 TYR A N 1
ATOM 869 C CA . TYR A 1 111 ? 6.594 10.805 -3.371 1 98.06 111 TYR A CA 1
ATOM 870 C C . TYR A 1 111 ? 6.566 10.375 -4.832 1 98.06 111 TYR A C 1
ATOM 872 O O . TYR A 1 111 ? 6.855 11.172 -5.727 1 98.06 111 TYR A O 1
ATOM 880 N N . LYS A 1 112 ? 6.266 9.172 -5.016 1 96.81 112 LYS A N 1
ATOM 881 C CA . LYS A 1 112 ? 6.293 8.617 -6.367 1 96.81 112 LYS A CA 1
ATOM 882 C C . LYS A 1 112 ? 5.324 9.359 -7.285 1 96.81 112 LYS A C 1
ATOM 884 O O . LYS A 1 112 ? 5.664 9.672 -8.43 1 96.81 112 LYS A O 1
ATOM 889 N N . LYS A 1 113 ? 4.141 9.641 -6.746 1 96.12 113 LYS A N 1
ATOM 890 C CA . LYS A 1 113 ? 3.078 10.203 -7.578 1 96.12 113 LYS A CA 1
ATOM 891 C C . LYS A 1 113 ? 3.195 11.719 -7.668 1 96.12 113 LYS A C 1
ATOM 893 O O . LYS A 1 113 ? 2.975 12.305 -8.734 1 96.12 113 LYS A O 1
ATOM 898 N N . TRP A 1 114 ? 3.58 12.344 -6.566 1 97.12 114 TRP A N 1
ATOM 899 C CA . TRP A 1 114 ? 3.426 13.789 -6.488 1 97.12 114 TRP A CA 1
ATOM 900 C C . TRP A 1 114 ? 4.758 14.469 -6.18 1 97.12 114 TRP A C 1
ATOM 902 O O . TRP A 1 114 ? 4.84 15.695 -6.129 1 97.12 114 TRP A O 1
ATOM 912 N N . GLY A 1 115 ? 5.758 13.703 -5.816 1 97 115 GLY A N 1
ATOM 913 C CA . GLY A 1 115 ? 7.074 14.289 -5.617 1 97 115 GLY A CA 1
ATOM 914 C C . GLY A 1 115 ? 7.465 14.391 -4.156 1 97 115 GLY A C 1
ATOM 915 O O . GLY A 1 115 ? 8.586 14.781 -3.834 1 97 115 GLY A O 1
ATOM 916 N N . GLY A 1 116 ? 6.578 14.094 -3.213 1 97.88 116 GLY A N 1
ATOM 917 C CA . GLY A 1 116 ? 6.906 14.023 -1.798 1 97.88 116 GLY A CA 1
ATOM 918 C C . GLY A 1 116 ? 6.742 15.344 -1.079 1 97.88 116 GLY A C 1
ATOM 919 O O . GLY A 1 116 ? 6.387 16.359 -1.696 1 97.88 116 GLY A O 1
ATOM 920 N N . LEU A 1 117 ? 6.977 15.352 0.202 1 98.5 117 LEU A N 1
ATOM 921 C CA . LEU A 1 117 ? 6.832 16.516 1.07 1 98.5 117 LEU A CA 1
ATOM 922 C C . LEU A 1 117 ? 8.109 16.766 1.869 1 98.5 117 LEU A C 1
ATOM 924 O O . LEU A 1 117 ? 8.844 15.82 2.174 1 98.5 117 LEU A O 1
ATOM 928 N N . ILE A 1 118 ? 8.398 18 2.141 1 98.69 118 ILE A N 1
ATOM 929 C CA . ILE A 1 118 ? 9.297 18.312 3.25 1 98.69 118 ILE A CA 1
ATOM 930 C C . ILE A 1 118 ? 8.562 18.109 4.574 1 98.69 118 ILE A C 1
ATOM 932 O O . ILE A 1 118 ? 7.535 18.734 4.828 1 98.69 118 ILE A O 1
ATOM 936 N N . LEU A 1 119 ? 9.094 17.203 5.367 1 98.56 119 LEU A N 1
ATOM 937 C CA . LEU A 1 119 ? 8.359 16.781 6.555 1 98.56 119 LEU A CA 1
ATOM 938 C C . LEU A 1 119 ? 8.938 17.422 7.809 1 98.56 119 LEU A C 1
ATOM 940 O O . LEU A 1 119 ? 10.125 17.766 7.855 1 98.56 119 LEU A O 1
ATOM 944 N N . PRO A 1 120 ? 8.023 17.688 8.812 1 97.62 120 PRO A N 1
ATOM 945 C CA . PRO A 1 120 ? 8.586 18.078 10.102 1 97.62 120 PRO A CA 1
ATOM 946 C C . PRO A 1 120 ? 9.516 17.016 10.688 1 97.62 120 PRO A C 1
ATOM 948 O O . PRO A 1 120 ? 9.367 15.828 10.383 1 97.62 120 PRO A O 1
ATOM 951 N N . PRO A 1 121 ? 10.617 17.375 11.336 1 97 121 PRO A N 1
ATOM 952 C CA . PRO A 1 121 ? 10.852 18.672 11.984 1 97 121 PRO A CA 1
ATOM 953 C C . PRO A 1 121 ? 11.742 19.594 11.156 1 97 121 PRO A C 1
ATOM 955 O O . PRO A 1 121 ? 12.336 20.531 11.695 1 97 121 PRO A O 1
ATOM 958 N N . LEU A 1 122 ? 11.922 19.312 9.898 1 98 122 LEU A N 1
ATOM 959 C CA . LEU A 1 122 ? 12.727 20.219 9.078 1 98 122 LEU A CA 1
ATOM 960 C C . LEU A 1 122 ? 12.172 21.641 9.133 1 98 122 LEU A C 1
ATOM 962 O O . LEU A 1 122 ? 10.953 21.828 9.172 1 98 122 LEU A O 1
ATOM 966 N N . GLN A 1 123 ? 13.008 22.547 9.039 1 97.25 123 GLN A N 1
ATOM 967 C CA . GLN A 1 123 ? 12.68 23.938 9.312 1 97.25 123 GLN A CA 1
ATOM 968 C C . GLN A 1 123 ? 11.57 24.438 8.391 1 97.25 123 GLN A C 1
ATOM 970 O O . GLN A 1 123 ? 10.633 25.094 8.844 1 97.25 123 GLN A O 1
ATOM 975 N N . ALA A 1 124 ? 11.656 24.188 7.137 1 97.38 124 ALA A N 1
ATOM 976 C CA . ALA A 1 124 ? 10.656 24.641 6.176 1 97.38 124 ALA A CA 1
ATOM 977 C C . ALA A 1 124 ? 9.266 24.125 6.539 1 97.38 124 ALA A C 1
ATOM 979 O O . ALA A 1 124 ? 8.273 24.859 6.418 1 97.38 124 ALA A O 1
ATOM 980 N N . ALA A 1 125 ? 9.125 22.906 6.961 1 98.19 125 ALA A N 1
ATOM 981 C CA . ALA A 1 125 ? 7.859 22.312 7.363 1 98.19 125 ALA A CA 1
ATOM 982 C C . ALA A 1 125 ? 7.402 22.859 8.719 1 98.19 125 ALA A C 1
ATOM 984 O O . ALA A 1 125 ? 6.223 23.156 8.898 1 98.19 125 ALA A O 1
ATOM 985 N N . ARG A 1 126 ? 8.344 22.969 9.617 1 97.06 126 ARG A N 1
ATOM 986 C CA . ARG A 1 126 ? 8.023 23.438 10.961 1 97.06 126 ARG A CA 1
ATOM 987 C C . ARG A 1 126 ? 7.488 24.859 10.945 1 97.06 126 ARG A C 1
ATOM 989 O O . ARG A 1 126 ? 6.574 25.188 11.703 1 97.06 126 ARG A O 1
ATOM 996 N N . GLY A 1 127 ? 8.109 25.656 10.133 1 96.75 127 GLY A N 1
ATOM 997 C CA . GLY A 1 127 ? 7.625 27.016 10.008 1 96.75 127 GLY A CA 1
ATOM 998 C C . GLY A 1 127 ? 6.168 27.109 9.602 1 96.75 127 GLY A C 1
ATOM 999 O O . GLY A 1 127 ? 5.383 27.828 10.211 1 96.75 127 GLY A O 1
ATOM 1000 N N . LEU A 1 128 ? 5.801 26.344 8.609 1 97.62 128 LEU A N 1
ATOM 1001 C CA . LEU A 1 128 ? 4.418 26.312 8.148 1 97.62 128 LEU A CA 1
ATOM 1002 C C . LEU A 1 128 ? 3.504 25.703 9.195 1 97.62 128 LEU A C 1
ATOM 1004 O O . LEU A 1 128 ? 2.363 26.125 9.367 1 97.62 128 LEU A O 1
ATOM 1008 N N . GLN A 1 129 ? 3.994 24.719 9.883 1 96.88 129 GLN A N 1
ATOM 1009 C CA . GLN A 1 129 ? 3.225 24.094 10.945 1 96.88 129 GLN A CA 1
ATOM 1010 C C . GLN A 1 129 ? 2.896 25.094 12.055 1 96.88 129 GLN A C 1
ATOM 1012 O O . GLN A 1 129 ? 1.76 25.156 12.523 1 96.88 129 GLN A O 1
ATOM 1017 N N . ASP A 1 130 ? 3.902 25.828 12.445 1 97.38 130 ASP A N 1
ATOM 1018 C CA . ASP A 1 130 ? 3.721 26.828 13.492 1 97.38 130 ASP A CA 1
ATOM 1019 C C . ASP A 1 130 ? 2.648 27.844 13.102 1 97.38 130 ASP A C 1
ATOM 1021 O O . ASP A 1 130 ? 1.774 28.172 13.906 1 97.38 130 ASP A O 1
ATOM 1025 N N . ALA A 1 131 ? 2.742 28.312 11.914 1 97.94 131 ALA A N 1
ATOM 1026 C CA . ALA A 1 131 ? 1.756 29.266 11.414 1 97.94 131 ALA A CA 1
ATOM 1027 C C . ALA A 1 131 ? 0.361 28.641 11.383 1 97.94 131 ALA A C 1
ATOM 1029 O O . ALA A 1 131 ? -0.623 29.297 11.742 1 97.94 131 ALA A O 1
ATOM 1030 N N . HIS A 1 132 ? 0.282 27.406 10.938 1 98.31 132 HIS A N 1
ATOM 1031 C CA . HIS A 1 132 ? -1.006 26.734 10.828 1 98.31 132 HIS A CA 1
ATOM 1032 C C . HIS A 1 132 ? -1.604 26.453 12.211 1 98.31 132 HIS A C 1
ATOM 1034 O O . HIS A 1 132 ? -2.826 26.438 12.367 1 98.31 132 HIS A O 1
ATOM 1040 N N . GLU A 1 133 ? -0.797 26.203 13.188 1 98.06 133 GLU A N 1
ATOM 1041 C CA . GLU A 1 133 ? -1.267 26 14.555 1 98.06 133 GLU A CA 1
ATOM 1042 C C . GLU A 1 133 ? -2.047 27.219 15.062 1 98.06 133 GLU A C 1
ATOM 1044 O O . GLU A 1 133 ? -3.068 27.062 15.734 1 98.06 133 GLU A O 1
ATOM 1049 N N . VAL A 1 134 ? -1.559 28.344 14.719 1 97.94 134 VAL A N 1
ATOM 1050 C CA . VAL A 1 134 ? -2.236 29.562 15.117 1 97.94 134 VAL A CA 1
ATOM 1051 C C . VAL A 1 134 ? -3.613 29.641 14.469 1 97.94 134 VAL A C 1
ATOM 1053 O O . VAL A 1 134 ? -4.617 29.891 15.141 1 97.94 134 VAL A O 1
ATOM 1056 N N . VAL A 1 135 ? -3.643 29.375 13.172 1 97.75 135 VAL A N 1
ATOM 1057 C CA . VAL A 1 135 ? -4.891 29.406 12.414 1 97.75 135 VAL A CA 1
ATOM 1058 C C . VAL A 1 135 ? -5.855 28.359 12.961 1 97.75 135 VAL A C 1
ATOM 1060 O O . VAL A 1 135 ? -7.031 28.641 13.188 1 97.75 135 VAL A O 1
ATOM 1063 N N . ALA A 1 136 ? -5.395 27.141 13.18 1 97.62 136 ALA A N 1
ATOM 1064 C CA . ALA A 1 136 ? -6.219 26.047 13.68 1 97.62 136 ALA A CA 1
ATOM 1065 C C . ALA A 1 136 ? -6.805 26.375 15.047 1 97.62 136 ALA A C 1
ATOM 1067 O O . ALA A 1 136 ? -7.984 26.109 15.305 1 97.62 136 ALA A O 1
ATOM 1068 N N . LYS A 1 137 ? -6.004 26.953 15.891 1 97 137 LYS A N 1
ATOM 1069 C CA . LYS A 1 137 ? -6.469 27.328 17.219 1 97 137 LYS A CA 1
ATOM 1070 C C . LYS A 1 137 ? -7.582 28.375 17.141 1 97 137 LYS A C 1
ATOM 1072 O O . LYS A 1 137 ? -8.602 28.25 17.828 1 97 137 LYS A O 1
ATOM 1077 N N . GLN A 1 138 ? -7.387 29.375 16.344 1 97.31 138 GLN A N 1
ATOM 1078 C CA . GLN A 1 138 ? -8.391 30.422 16.156 1 97.31 138 GLN A CA 1
ATOM 1079 C C . GLN A 1 138 ? -9.703 29.828 15.641 1 97.31 138 GLN A C 1
ATOM 1081 O O . GLN A 1 138 ? -10.781 30.141 16.156 1 97.31 138 GLN A O 1
ATOM 1086 N N . GLU A 1 139 ? -9.586 28.953 14.664 1 97.44 139 GLU A N 1
ATOM 1087 C CA . GLU A 1 139 ? -10.773 28.344 14.07 1 97.44 139 GLU A CA 1
ATOM 1088 C C . GLU A 1 139 ? -11.484 27.422 15.062 1 97.44 139 GLU A C 1
ATOM 1090 O O . GLU A 1 139 ? -12.711 27.375 15.102 1 97.44 139 GLU A O 1
ATOM 1095 N N . ASN A 1 140 ? -10.75 26.75 15.844 1 95.31 140 ASN A N 1
ATOM 1096 C CA . ASN A 1 140 ? -11.328 25.922 16.891 1 95.31 140 ASN A CA 1
ATOM 1097 C C . ASN A 1 140 ? -12.039 26.766 17.953 1 95.31 140 ASN A C 1
ATOM 1099 O O . ASN A 1 140 ? -13.141 26.422 18.375 1 95.31 140 ASN A O 1
ATOM 1103 N N . ASP A 1 141 ? -11.406 27.844 18.344 1 95.88 141 ASP A N 1
ATOM 1104 C CA . ASP A 1 141 ? -11.992 28.75 19.328 1 95.88 141 ASP A CA 1
ATOM 1105 C C . ASP A 1 141 ? -13.312 29.328 18.828 1 95.88 141 ASP A C 1
ATOM 1107 O O . ASP A 1 141 ? -14.227 29.594 19.609 1 95.88 141 ASP A O 1
ATOM 1111 N N . GLN A 1 142 ? -13.43 29.469 17.562 1 96.06 142 GLN A N 1
ATOM 1112 C CA . GLN A 1 142 ? -14.641 30 16.938 1 96.06 142 GLN A CA 1
ATOM 1113 C C . GLN A 1 142 ? -15.688 28.906 16.75 1 96.06 142 GLN A C 1
ATOM 1115 O O . GLN A 1 142 ? -16.812 29.172 16.312 1 96.06 142 GLN A O 1
ATOM 1120 N N . GLY A 1 143 ? -15.266 27.625 17.016 1 94.5 143 GLY A N 1
ATOM 1121 C CA . GLY A 1 143 ? -16.188 26.5 16.938 1 94.5 143 GLY A CA 1
ATOM 1122 C C . GLY A 1 143 ? -16.375 25.984 15.531 1 94.5 143 GLY A C 1
ATOM 1123 O O . GLY A 1 143 ? -17.359 25.297 15.234 1 94.5 143 GLY A O 1
ATOM 1124 N N . LEU A 1 144 ? -15.422 26.328 14.648 1 95.44 144 LEU A N 1
ATOM 1125 C CA . LEU A 1 144 ? -15.523 25.875 13.266 1 95.44 144 LEU A CA 1
ATOM 1126 C C . LEU A 1 144 ? -15.273 24.375 13.164 1 95.44 144 LEU A C 1
ATOM 1128 O O . LEU A 1 144 ? -14.336 23.844 13.766 1 95.44 144 LEU A O 1
ATOM 1132 N N . GLN A 1 145 ? -16.125 23.703 12.391 1 92.62 145 GLN A N 1
ATOM 1133 C CA . GLN A 1 145 ? -15.984 22.266 12.125 1 92.62 145 GLN A CA 1
ATOM 1134 C C . GLN A 1 145 ? -15.336 22.016 10.766 1 92.62 145 GLN A C 1
ATOM 1136 O O . GLN A 1 145 ? -15.242 22.938 9.938 1 92.62 145 GLN A O 1
ATOM 1141 N N . TRP A 1 146 ? -14.82 20.812 10.555 1 92.12 146 TRP A N 1
ATOM 1142 C CA . TRP A 1 146 ? -14.141 20.5 9.297 1 92.12 146 TRP A CA 1
ATOM 1143 C C . TRP A 1 146 ? -15.07 20.719 8.109 1 92.12 146 TRP A C 1
ATOM 1145 O O . TRP A 1 146 ? -14.641 21.219 7.066 1 92.12 146 TRP A O 1
ATOM 1155 N N . ASN A 1 147 ? -16.266 20.25 8.219 1 88.56 147 ASN A N 1
ATOM 1156 C CA . ASN A 1 147 ? -17.234 20.438 7.148 1 88.56 147 ASN A CA 1
ATOM 1157 C C . ASN A 1 147 ? -17.672 21.906 7.027 1 88.56 147 ASN A C 1
ATOM 1159 O O . ASN A 1 147 ? -18.344 22.281 6.07 1 88.56 147 ASN A O 1
ATOM 1163 N N . GLY A 1 148 ? -17.25 22.781 7.938 1 87.69 148 GLY A N 1
ATOM 1164 C CA . GLY A 1 148 ? -17.594 24.203 7.949 1 87.69 148 GLY A CA 1
ATOM 1165 C C . GLY A 1 148 ? -16.531 25.078 7.328 1 87.69 148 GLY A C 1
ATOM 1166 O O . GLY A 1 148 ? -16.594 26.312 7.414 1 87.69 148 GLY A O 1
ATOM 1167 N N . GLY A 1 149 ? -15.516 24.438 6.789 1 88.06 149 GLY A N 1
ATOM 1168 C CA . GLY A 1 149 ? -14.555 25.234 6.055 1 88.06 149 GLY A CA 1
ATOM 1169 C C . GLY A 1 149 ? -13.242 25.422 6.793 1 88.06 149 GLY A C 1
ATOM 1170 O O . GLY A 1 149 ? -12.531 26.406 6.578 1 88.06 149 GLY A O 1
ATOM 1171 N N . ARG A 1 150 ? -12.883 24.594 7.699 1 95.25 150 ARG A N 1
ATOM 1172 C CA . ARG A 1 150 ? -11.586 24.688 8.359 1 95.25 150 ARG A CA 1
ATOM 1173 C C . ARG A 1 150 ? -10.445 24.625 7.348 1 95.25 150 ARG A C 1
ATOM 1175 O O . ARG A 1 150 ? -10.531 23.906 6.352 1 95.25 150 ARG A O 1
ATOM 1182 N N . SER A 1 151 ? -9.453 25.375 7.656 1 96.69 151 SER A N 1
ATOM 1183 C CA . SER A 1 151 ? -8.273 25.422 6.801 1 96.69 151 SER A CA 1
ATOM 1184 C C . SER A 1 151 ? -7.52 24.094 6.824 1 96.69 151 SER A C 1
ATOM 1186 O O . SER A 1 151 ? -7.391 23.469 7.879 1 96.69 151 SER A O 1
ATOM 1188 N N . LEU A 1 152 ? -7.055 23.766 5.707 1 97.31 152 LEU A N 1
ATOM 1189 C CA . LEU A 1 152 ? -6.27 22.547 5.586 1 97.31 152 LEU A CA 1
ATOM 1190 C C . LEU A 1 152 ? -4.773 22.844 5.645 1 97.31 152 LEU A C 1
ATOM 1192 O O . LEU A 1 152 ? -4.324 23.859 5.117 1 97.31 152 LEU A O 1
ATOM 1196 N N . MET A 1 153 ? -4.055 22 6.297 1 98.06 153 MET A N 1
ATOM 1197 C CA . MET A 1 153 ? -2.602 22.109 6.34 1 98.06 153 MET A CA 1
ATOM 1198 C C . MET A 1 153 ? -1.995 21.859 4.965 1 98.06 153 MET A C 1
ATOM 1200 O O . MET A 1 153 ? -2.482 21.016 4.215 1 98.06 153 MET A O 1
ATOM 1204 N N . LYS A 1 154 ? -0.942 22.641 4.641 1 98 154 LYS A N 1
ATOM 1205 C CA . LYS A 1 154 ? -0.146 22.422 3.436 1 98 154 LYS A CA 1
ATOM 1206 C C . LYS A 1 154 ? 1.347 22.422 3.754 1 98 154 LYS A C 1
ATOM 1208 O O . LYS A 1 154 ? 1.892 23.453 4.176 1 98 154 LYS A O 1
ATOM 1213 N N . TYR A 1 155 ? 1.928 21.312 3.602 1 98.38 155 TYR A N 1
ATOM 1214 C CA . TYR A 1 155 ? 3.375 21.234 3.76 1 98.38 155 TYR A CA 1
ATOM 1215 C C . TYR A 1 155 ? 4.086 21.562 2.451 1 98.38 155 TYR A C 1
ATOM 1217 O O . TYR A 1 155 ? 3.492 21.469 1.374 1 98.38 155 TYR A O 1
ATOM 1225 N N . PRO A 1 156 ? 5.297 22.016 2.559 1 98 156 PRO A N 1
ATOM 1226 C CA . PRO A 1 156 ? 6.023 22.297 1.314 1 98 156 PRO A CA 1
ATOM 1227 C C . PRO A 1 156 ? 6.332 21.031 0.522 1 98 156 PRO A C 1
ATOM 1229 O O . PRO A 1 156 ? 6.613 19.984 1.111 1 98 156 PRO A O 1
ATOM 1232 N N . ASN A 1 157 ? 6.289 21.188 -0.776 1 96.69 157 ASN A N 1
ATOM 1233 C CA . ASN A 1 157 ? 6.703 20.078 -1.635 1 96.69 157 ASN A CA 1
ATOM 1234 C C . ASN A 1 157 ? 8.211 19.859 -1.578 1 96.69 157 ASN A C 1
ATOM 1236 O O . ASN A 1 157 ? 8.969 20.797 -1.318 1 96.69 157 ASN A O 1
ATOM 1240 N N . TRP A 1 158 ? 8.609 18.672 -1.733 1 96.88 158 TRP A N 1
ATOM 1241 C CA . TRP A 1 158 ? 10.023 18.344 -1.857 1 96.88 158 TRP A CA 1
ATOM 1242 C C . TRP A 1 158 ? 10.578 18.828 -3.197 1 96.88 158 TRP A C 1
ATOM 1244 O O . TRP A 1 158 ? 9.961 18.594 -4.242 1 96.88 158 TRP A O 1
ATOM 1254 N N . MET B 1 1 ? 3.654 15.562 -30.312 1 18.02 1 MET B N 1
ATOM 1255 C CA . MET B 1 1 ? 3.037 15.469 -28.984 1 18.02 1 MET B CA 1
ATOM 1256 C C . MET B 1 1 ? 3.762 14.445 -28.125 1 18.02 1 MET B C 1
ATOM 1258 O O . MET B 1 1 ? 3.744 13.25 -28.422 1 18.02 1 MET B O 1
ATOM 1262 N N . SER B 1 2 ? 4.91 14.672 -27.562 1 24.16 2 SER B N 1
ATOM 1263 C CA . SER B 1 2 ? 5.82 13.711 -26.953 1 24.16 2 SER B CA 1
ATOM 1264 C C . SER B 1 2 ? 5.141 12.945 -25.812 1 24.16 2 SER B C 1
ATOM 1266 O O . SER B 1 2 ? 4.504 13.547 -24.953 1 24.16 2 SER B O 1
ATOM 1268 N N . ASN B 1 3 ? 4.477 11.914 -26.219 1 25.69 3 ASN B N 1
ATOM 1269 C CA . ASN B 1 3 ? 3.691 11.031 -25.359 1 25.69 3 ASN B CA 1
ATOM 1270 C C . ASN B 1 3 ? 4.43 10.703 -24.062 1 25.69 3 ASN B C 1
ATOM 1272 O O . ASN B 1 3 ? 5.359 9.891 -24.062 1 25.69 3 ASN B O 1
ATOM 1276 N N . ASN B 1 4 ? 4.863 11.68 -23.266 1 28.83 4 ASN B N 1
ATOM 1277 C CA . ASN B 1 4 ? 5.551 11.555 -21.984 1 28.83 4 ASN B CA 1
ATOM 1278 C C . ASN B 1 4 ? 4.918 10.469 -21.109 1 28.83 4 ASN B C 1
ATOM 1280 O O . ASN B 1 4 ? 3.938 10.719 -20.422 1 28.83 4 ASN B O 1
ATOM 1284 N N . THR B 1 5 ? 4.691 9.336 -21.609 1 32.44 5 THR B N 1
ATOM 1285 C CA . THR B 1 5 ? 4.289 8.172 -20.812 1 32.44 5 THR B CA 1
ATOM 1286 C C . THR B 1 5 ? 5.16 8.039 -19.578 1 32.44 5 THR B C 1
ATOM 1288 O O . THR B 1 5 ? 6.348 7.723 -19.672 1 32.44 5 THR B O 1
ATOM 1291 N N . THR B 1 6 ? 5.199 8.914 -18.594 1 36.94 6 THR B N 1
ATOM 1292 C CA . THR B 1 6 ? 5.93 8.859 -17.328 1 36.94 6 THR B CA 1
ATOM 1293 C C . THR B 1 6 ? 6.039 7.422 -16.828 1 36.94 6 THR B C 1
ATOM 1295 O O . THR B 1 6 ? 5.031 6.793 -16.5 1 36.94 6 THR B O 1
ATOM 1298 N N . SER B 1 7 ? 6.746 6.59 -17.453 1 43.09 7 SER B N 1
ATOM 1299 C CA . SER B 1 7 ? 7.141 5.219 -17.141 1 43.09 7 SER B CA 1
ATOM 1300 C C . SER B 1 7 ? 7.223 5.004 -15.625 1 43.09 7 SER B C 1
ATOM 1302 O O . SER B 1 7 ? 7.965 5.699 -14.93 1 43.09 7 SER B O 1
ATOM 1304 N N . ILE B 1 8 ? 6.168 4.746 -14.93 1 55.91 8 ILE B N 1
ATOM 1305 C CA . ILE B 1 8 ? 6.062 4.52 -13.5 1 55.91 8 ILE B CA 1
ATOM 1306 C C . ILE B 1 8 ? 7.207 3.627 -13.023 1 55.91 8 ILE B C 1
ATOM 1308 O O . ILE B 1 8 ? 7.109 2.398 -13.078 1 55.91 8 ILE B O 1
ATOM 1312 N N . ASN B 1 9 ? 8.484 4.004 -13.203 1 74.31 9 ASN B N 1
ATOM 1313 C CA . ASN B 1 9 ? 9.711 3.291 -12.867 1 74.31 9 ASN B CA 1
ATOM 1314 C C . ASN B 1 9 ? 9.773 2.957 -11.375 1 74.31 9 ASN B C 1
ATOM 1316 O O . ASN B 1 9 ? 9.25 3.699 -10.547 1 74.31 9 ASN B O 1
ATOM 1320 N N . ALA B 1 10 ? 10.227 1.796 -11.055 1 89.81 10 ALA B N 1
ATOM 1321 C CA . ALA B 1 10 ? 10.477 1.316 -9.695 1 89.81 10 ALA B CA 1
ATOM 1322 C C . ALA B 1 10 ? 11.383 2.271 -8.938 1 89.81 10 ALA B C 1
ATOM 1324 O O . ALA B 1 10 ? 12.336 2.814 -9.5 1 89.81 10 ALA B O 1
ATOM 1325 N N . ILE B 1 11 ? 11.086 2.561 -7.754 1 96.12 11 ILE B N 1
ATOM 1326 C CA . ILE B 1 11 ? 11.938 3.357 -6.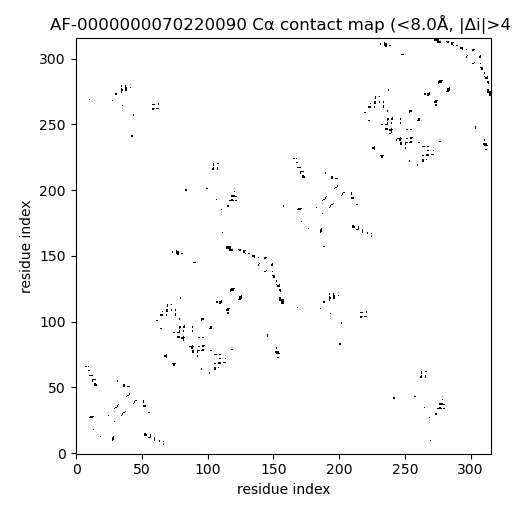879 1 96.12 11 ILE B CA 1
ATOM 1327 C C . ILE B 1 11 ? 13.195 2.564 -6.523 1 96.12 11 ILE B C 1
ATOM 1329 O O . ILE B 1 11 ? 13.109 1.393 -6.148 1 96.12 11 ILE B O 1
ATOM 1333 N N . GLN B 1 12 ? 14.289 3.182 -6.75 1 96.12 12 GLN B N 1
ATOM 1334 C CA . GLN B 1 12 ? 15.57 2.6 -6.355 1 96.12 12 GLN B CA 1
ATOM 1335 C C . GLN B 1 12 ? 16.047 3.176 -5.027 1 96.12 12 GLN B C 1
ATOM 1337 O O . GLN B 1 12 ? 16 4.391 -4.816 1 96.12 12 GLN B O 1
ATOM 1342 N N . TYR B 1 13 ? 16.469 2.232 -4.121 1 97.44 13 TYR B N 1
ATOM 1343 C CA . TYR B 1 13 ? 16.969 2.666 -2.816 1 97.44 13 TYR B CA 1
ATOM 1344 C C . TYR B 1 13 ? 18.109 1.785 -2.342 1 97.44 13 TYR B C 1
ATOM 1346 O O . TYR B 1 13 ? 17.984 0.561 -2.281 1 97.44 13 TYR B O 1
ATOM 1354 N N . LYS B 1 14 ? 19.203 2.414 -2.107 1 96.62 14 LYS B N 1
ATOM 1355 C CA . LYS B 1 14 ? 20.359 1.791 -1.462 1 96.62 14 LYS B CA 1
ATOM 1356 C C . LYS B 1 14 ? 20.609 2.396 -0.085 1 96.62 14 LYS B C 1
ATOM 1358 O O . LYS B 1 14 ? 20.812 3.607 0.04 1 96.62 14 LYS B O 1
ATOM 1363 N N . PRO B 1 15 ? 20.547 1.501 0.939 1 95.12 15 PRO B N 1
ATOM 1364 C CA . PRO B 1 15 ? 20.812 2.008 2.287 1 95.12 15 PRO B CA 1
ATOM 1365 C C . PRO B 1 15 ? 22.125 2.768 2.383 1 95.12 15 PRO B C 1
ATOM 1367 O O . PRO B 1 15 ? 23.109 2.402 1.726 1 95.12 15 PRO B O 1
ATOM 1370 N N . GLY B 1 16 ? 22.141 3.764 3.236 1 92.06 16 GLY B N 1
AT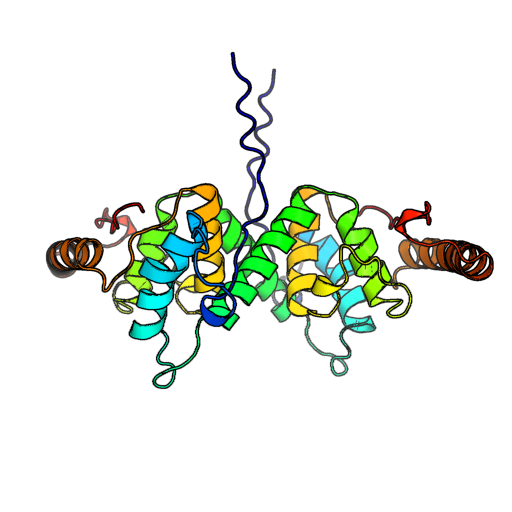OM 1371 C CA . GLY B 1 16 ? 23.312 4.609 3.387 1 92.06 16 GLY B CA 1
ATOM 1372 C C . GLY B 1 16 ? 24.578 3.83 3.676 1 92.06 16 GLY B C 1
ATOM 1373 O O . GLY B 1 16 ? 25.625 4.078 3.064 1 92.06 16 GLY B O 1
ATOM 1374 N N . ARG B 1 17 ? 24.484 2.812 4.52 1 88.88 17 ARG B N 1
ATOM 1375 C CA . ARG B 1 17 ? 25.641 2.037 4.949 1 88.88 17 ARG B CA 1
ATOM 1376 C C . ARG B 1 17 ? 26.203 1.213 3.799 1 88.88 17 ARG B C 1
ATOM 1378 O O . ARG B 1 17 ? 27.359 0.783 3.846 1 88.88 17 ARG B O 1
ATOM 1385 N N . ASP B 1 18 ? 25.422 1 2.791 1 93.75 18 ASP B N 1
ATOM 1386 C CA . ASP B 1 18 ? 25.828 0.151 1.678 1 93.75 18 ASP B CA 1
ATOM 1387 C C . ASP B 1 18 ? 26.328 0.989 0.503 1 93.75 18 ASP B C 1
ATOM 1389 O O . ASP B 1 18 ? 26.734 0.445 -0.529 1 93.75 18 ASP B O 1
ATOM 1393 N N . ARG B 1 19 ? 26.359 2.287 0.684 1 95.31 19 ARG B N 1
ATOM 1394 C CA . ARG B 1 19 ? 26.781 3.18 -0.388 1 95.31 19 ARG B CA 1
ATOM 1395 C C . ARG B 1 19 ? 28.297 3.391 -0.356 1 95.31 19 ARG B C 1
ATOM 1397 O O . ARG B 1 19 ? 28.844 3.859 0.645 1 95.31 19 ARG B O 1
ATOM 1404 N N . PRO B 1 20 ? 28.922 3.016 -1.412 1 95.44 20 PRO B N 1
ATOM 1405 C CA . PRO B 1 20 ? 30.375 3.182 -1.457 1 95.44 20 PRO B CA 1
ATOM 1406 C C . PRO B 1 20 ? 30.797 4.645 -1.578 1 95.44 20 PRO B C 1
ATOM 1408 O O . PRO B 1 20 ? 29.953 5.516 -1.831 1 95.44 20 PRO B O 1
ATOM 1411 N N . THR B 1 21 ? 32.094 4.844 -1.353 1 95.5 21 THR B N 1
ATOM 1412 C CA . THR B 1 21 ? 32.625 6.184 -1.517 1 95.5 21 THR B CA 1
ATOM 1413 C C . THR B 1 21 ? 32.375 6.707 -2.926 1 95.5 21 THR B C 1
ATOM 1415 O O . THR B 1 21 ? 32.562 5.984 -3.906 1 95.5 21 THR B O 1
ATOM 1418 N N . GLY B 1 22 ? 31.969 7.867 -3.078 1 96.06 22 GLY B N 1
ATOM 1419 C CA . GLY B 1 22 ? 31.703 8.469 -4.375 1 96.06 22 GLY B CA 1
ATOM 1420 C C . GLY B 1 22 ? 30.312 8.172 -4.898 1 96.06 22 GLY B C 1
ATOM 1421 O O . GLY B 1 22 ? 29.953 8.57 -6.016 1 96.06 22 GLY B O 1
ATOM 1422 N N . TYR B 1 23 ? 29.516 7.438 -4.117 1 96.94 23 TYR B N 1
ATOM 1423 C CA . TYR B 1 23 ? 28.141 7.117 -4.516 1 96.94 23 TYR B CA 1
ATOM 1424 C C . TYR B 1 23 ? 27.344 8.383 -4.77 1 96.94 23 TYR B C 1
ATOM 1426 O O . TYR B 1 23 ? 27.375 9.32 -3.975 1 96.94 23 TYR B O 1
ATOM 1434 N N . VAL B 1 24 ? 26.656 8.352 -5.965 1 97.44 24 VAL B N 1
ATOM 1435 C CA . VAL B 1 24 ? 25.797 9.477 -6.301 1 97.44 24 VAL B CA 1
ATOM 1436 C C . VAL B 1 24 ? 24.375 9.188 -5.832 1 97.44 24 VAL B C 1
ATOM 1438 O O . VAL B 1 24 ? 23.703 8.297 -6.367 1 97.44 24 VAL B O 1
ATOM 1441 N N . VAL B 1 25 ? 23.906 9.898 -4.902 1 96.75 25 VAL B N 1
ATOM 1442 C CA . VAL B 1 25 ? 22.578 9.75 -4.305 1 96.75 25 VAL B CA 1
ATOM 1443 C C . VAL B 1 25 ? 21.5 10.172 -5.305 1 96.75 25 VAL B C 1
ATOM 1445 O O . VAL B 1 25 ? 21.594 11.25 -5.902 1 96.75 25 VAL B O 1
ATOM 1448 N N . ASN B 1 26 ? 20.5 9.266 -5.539 1 96.88 26 ASN B N 1
ATOM 1449 C CA . ASN B 1 26 ? 19.406 9.633 -6.445 1 96.88 26 ASN B CA 1
ATOM 1450 C C . ASN B 1 26 ? 18.359 10.492 -5.742 1 96.88 26 ASN B C 1
ATOM 1452 O O . ASN B 1 26 ? 18.469 10.758 -4.547 1 96.88 26 ASN B O 1
ATOM 1456 N N . ASP B 1 27 ? 17.328 10.945 -6.453 1 96.56 27 ASP B N 1
ATOM 1457 C CA . ASP B 1 27 ? 16.359 11.898 -5.926 1 96.56 27 ASP B CA 1
ATOM 1458 C C . ASP B 1 27 ? 15.586 11.297 -4.758 1 96.56 27 ASP B C 1
ATOM 1460 O O . ASP B 1 27 ? 15.352 11.969 -3.748 1 96.56 27 ASP B O 1
ATOM 1464 N N . PHE B 1 28 ? 15.195 10.047 -4.891 1 98 28 PHE B N 1
ATOM 1465 C CA . PHE B 1 28 ? 14.43 9.445 -3.805 1 98 28 PHE B CA 1
ATOM 1466 C C . PHE B 1 28 ? 15.297 9.258 -2.568 1 98 28 PHE B C 1
ATOM 1468 O O . PHE B 1 28 ? 14.844 9.484 -1.443 1 98 28 PHE B O 1
ATOM 1475 N N . GLU B 1 29 ? 16.484 8.781 -2.795 1 98.12 29 GLU B N 1
ATOM 1476 C CA . GLU B 1 29 ? 17.391 8.594 -1.665 1 98.12 29 GLU B CA 1
ATOM 1477 C C . GLU B 1 29 ? 17.609 9.906 -0.918 1 98.12 29 GLU B C 1
ATOM 1479 O O . GLU B 1 29 ? 17.656 9.922 0.313 1 98.12 29 GLU B O 1
ATOM 1484 N N . SER B 1 30 ? 17.719 10.961 -1.681 1 98.06 30 SER B N 1
ATOM 1485 C CA . SER B 1 30 ? 17.828 12.281 -1.064 1 98.06 30 SER B CA 1
ATOM 1486 C C . SER B 1 30 ? 16.594 12.602 -0.226 1 98.06 30 SER B C 1
ATOM 1488 O O . SER B 1 30 ? 16.719 13.031 0.922 1 98.06 30 SER B O 1
ATOM 1490 N N . PHE B 1 31 ? 15.445 12.367 -0.729 1 98.44 31 PHE B N 1
ATOM 1491 C CA . PHE B 1 31 ? 14.18 12.555 -0.016 1 98.44 31 PHE B CA 1
ATOM 1492 C C . PHE B 1 31 ? 14.141 11.68 1.232 1 98.44 31 PHE B C 1
ATOM 1494 O O . PHE B 1 31 ? 13.797 12.156 2.318 1 98.44 31 PHE B O 1
ATOM 1501 N N . ALA B 1 32 ? 14.445 10.367 1.046 1 98.38 32 ALA B N 1
ATOM 1502 C CA . ALA B 1 32 ? 14.391 9.406 2.146 1 98.38 32 ALA B CA 1
ATOM 1503 C C . ALA B 1 32 ? 15.352 9.805 3.268 1 98.38 32 ALA B C 1
ATOM 1505 O O . ALA B 1 32 ? 14.961 9.844 4.438 1 98.38 32 ALA B O 1
ATOM 1506 N N . ASP B 1 33 ? 16.547 10.227 2.91 1 96.81 33 ASP B N 1
ATOM 1507 C CA . ASP B 1 33 ? 17.594 10.5 3.887 1 96.81 33 ASP B CA 1
ATOM 1508 C C . ASP B 1 33 ? 17.297 11.789 4.66 1 96.81 33 ASP B C 1
ATOM 1510 O O . ASP B 1 33 ? 17.609 11.883 5.848 1 96.81 33 ASP B O 1
ATOM 1514 N N . THR B 1 34 ? 16.734 12.703 3.992 1 96.94 34 THR B N 1
ATOM 1515 C CA . THR B 1 34 ? 16.625 14.031 4.57 1 96.94 34 THR B CA 1
ATOM 1516 C C . THR B 1 34 ? 15.242 14.234 5.191 1 96.94 34 THR B C 1
ATOM 1518 O O . THR B 1 34 ? 15.125 14.625 6.355 1 96.94 34 THR B O 1
ATOM 1521 N N . SER B 1 35 ? 14.234 13.898 4.453 1 98 35 SER B N 1
ATOM 1522 C CA . SER B 1 35 ? 12.883 14.219 4.906 1 98 35 SER B CA 1
ATOM 1523 C C . SER B 1 35 ? 12.25 13.031 5.633 1 98 35 SER B C 1
ATOM 1525 O O . SER B 1 35 ? 11.906 13.133 6.809 1 98 35 SER B O 1
ATOM 1527 N N . LEU B 1 36 ? 12.273 11.852 5.078 1 97.94 36 LEU B N 1
ATOM 1528 C CA . LEU B 1 36 ? 11.562 10.688 5.59 1 97.94 36 LEU B CA 1
ATOM 1529 C C . LEU B 1 36 ? 12.211 10.18 6.875 1 97.94 36 LEU B C 1
ATOM 1531 O O . LEU B 1 36 ? 11.547 10.062 7.906 1 97.94 36 LEU B O 1
ATOM 1535 N N . VAL B 1 37 ? 13.461 9.977 6.836 1 96.75 37 VAL B N 1
ATOM 1536 C CA . VAL B 1 37 ? 14.164 9.398 7.977 1 96.75 37 VAL B CA 1
ATOM 1537 C C . VAL B 1 37 ? 14.188 10.398 9.133 1 96.75 37 VAL B C 1
ATOM 1539 O O . VAL B 1 37 ? 14.047 10.016 10.297 1 96.75 37 VAL B O 1
ATOM 1542 N N . THR B 1 38 ? 14.367 11.633 8.805 1 96 38 THR B N 1
ATOM 1543 C CA . THR B 1 38 ? 14.336 12.656 9.844 1 96 38 THR B CA 1
ATOM 1544 C C . THR B 1 38 ? 12.977 12.688 10.531 1 96 38 THR B C 1
ATOM 1546 O O . THR B 1 38 ? 12.898 12.766 11.758 1 96 38 THR B O 1
ATOM 1549 N N . TYR B 1 39 ? 11.953 12.625 9.766 1 97.06 39 TYR B N 1
ATOM 1550 C CA . TYR B 1 39 ? 10.602 12.547 10.297 1 97.06 39 TYR B CA 1
ATOM 1551 C C . TYR B 1 39 ? 10.43 11.328 11.188 1 97.06 39 TYR B C 1
ATOM 1553 O O . TYR B 1 39 ? 9.906 11.43 12.305 1 97.06 39 TYR B O 1
ATOM 1561 N N . TRP B 1 40 ? 10.906 10.148 10.727 1 96.19 40 TRP B N 1
ATOM 1562 C CA . TRP B 1 40 ? 10.781 8.891 11.461 1 96.19 40 TRP B CA 1
ATOM 1563 C C . TRP B 1 40 ? 11.562 8.945 12.766 1 96.19 40 TRP B C 1
ATOM 1565 O O . TRP B 1 40 ? 11.086 8.469 13.805 1 96.19 40 TRP B O 1
ATOM 1575 N N . ARG B 1 41 ? 12.711 9.531 12.719 1 94.31 41 ARG B N 1
ATOM 1576 C CA . ARG B 1 41 ? 13.539 9.648 13.914 1 94.31 41 ARG B CA 1
ATOM 1577 C C . ARG B 1 41 ? 12.844 10.477 14.984 1 94.31 41 ARG B C 1
ATOM 1579 O O . ARG B 1 41 ? 12.969 10.195 16.188 1 94.31 41 ARG B O 1
ATOM 1586 N N . THR B 1 42 ? 12.102 11.367 14.578 1 94 42 THR B N 1
ATOM 1587 C CA . THR B 1 42 ? 11.477 12.312 15.5 1 94 42 THR B CA 1
ATOM 1588 C C . THR B 1 42 ? 10.148 11.773 16.016 1 94 42 THR B C 1
ATOM 1590 O O . THR B 1 42 ? 9.82 11.922 17.188 1 94 42 THR B O 1
ATOM 1593 N N . TYR B 1 43 ? 9.383 11.031 15.148 1 91.56 43 TYR B N 1
ATOM 1594 C CA . TYR B 1 43 ? 7.98 10.812 15.5 1 91.56 43 TYR B CA 1
ATOM 1595 C C . TYR B 1 43 ? 7.684 9.328 15.672 1 91.56 43 TYR B C 1
ATOM 1597 O O . TYR B 1 43 ? 6.621 8.953 16.172 1 91.56 43 TYR B O 1
ATOM 1605 N N . LYS B 1 44 ? 8.477 8.32 15.234 1 87.44 44 LYS B N 1
ATOM 1606 C CA . LYS B 1 44 ? 8.203 6.891 15.367 1 87.44 44 LYS B CA 1
ATOM 1607 C C . LYS B 1 44 ? 8.641 6.367 16.734 1 87.44 44 LYS B C 1
ATOM 1609 O O . LYS B 1 44 ? 8.297 5.246 17.109 1 87.44 44 LYS B O 1
ATOM 1614 N N . ARG B 1 45 ? 9.203 7.117 17.547 1 83.06 45 ARG B N 1
ATOM 1615 C CA . ARG B 1 45 ? 9.578 6.777 18.922 1 83.06 45 ARG B CA 1
ATOM 1616 C C . ARG B 1 45 ? 10.383 5.484 18.969 1 83.06 45 ARG B C 1
ATOM 1618 O O . ARG B 1 45 ? 10.102 4.594 19.766 1 83.06 45 ARG B O 1
ATOM 1625 N N . LYS B 1 46 ? 11.344 5.254 18.062 1 87.94 46 LYS B N 1
ATOM 1626 C CA . LYS B 1 46 ? 12.297 4.148 18.094 1 87.94 46 LYS B CA 1
ATOM 1627 C C . LYS B 1 46 ? 13.484 4.484 19 1 87.94 46 LYS B C 1
ATOM 1629 O O . LYS B 1 46 ? 13.633 5.625 19.438 1 87.94 46 LYS B O 1
ATOM 1634 N N . VAL B 1 47 ? 14.094 3.402 19.359 1 86.06 47 VAL B N 1
ATOM 1635 C CA . VAL B 1 47 ? 15.258 3.6 20.219 1 86.06 47 VAL B CA 1
ATOM 1636 C C . VAL B 1 47 ? 16.281 4.465 19.5 1 86.06 47 VAL B C 1
ATOM 1638 O O . VAL B 1 47 ? 16.266 4.566 18.266 1 86.06 47 VAL B O 1
ATOM 1641 N N . ALA B 1 48 ? 17.188 4.961 20.391 1 85.56 48 ALA B N 1
ATOM 1642 C CA . ALA B 1 48 ? 18.25 5.812 19.844 1 85.56 48 ALA B CA 1
ATOM 1643 C C . ALA B 1 48 ? 19.156 5.023 18.891 1 85.56 48 ALA B C 1
ATOM 1645 O O . ALA B 1 48 ? 19.469 3.863 19.156 1 85.56 48 ALA B O 1
ATOM 1646 N N . ASN B 1 49 ? 19.516 5.543 17.766 1 86.25 49 ASN B N 1
ATOM 1647 C CA . ASN B 1 49 ? 20.438 4.984 16.766 1 86.25 49 ASN B CA 1
ATOM 1648 C C . ASN B 1 49 ? 19.781 3.883 15.945 1 86.25 49 ASN B C 1
ATOM 1650 O O . ASN B 1 49 ? 20.453 3.068 15.328 1 86.25 49 ASN B O 1
ATOM 1654 N N . TYR B 1 50 ? 18.484 3.787 16.156 1 91.31 50 TYR B N 1
ATOM 1655 C CA . TYR B 1 50 ? 17.75 2.863 15.305 1 91.31 50 TYR B CA 1
ATOM 1656 C C . TYR B 1 50 ? 18.047 3.121 13.836 1 91.31 50 TYR B C 1
ATOM 1658 O O . TYR B 1 50 ? 18.078 4.27 13.391 1 91.31 50 TYR B O 1
ATOM 1666 N N . ASN B 1 51 ? 18.359 2.057 13.102 1 91.88 51 ASN B N 1
ATOM 1667 C CA . ASN B 1 51 ? 18.641 2.168 11.68 1 91.88 51 ASN B CA 1
ATOM 1668 C C . ASN B 1 51 ? 17.359 2.141 10.852 1 91.88 51 ASN B C 1
ATOM 1670 O O . ASN B 1 51 ? 16.844 1.069 10.555 1 91.88 51 ASN B O 1
ATOM 1674 N N . HIS B 1 52 ? 16.969 3.295 10.359 1 95.06 52 HIS B N 1
ATOM 1675 C CA . HIS B 1 52 ? 15.719 3.436 9.625 1 95.06 52 HIS B CA 1
ATOM 1676 C C . HIS B 1 52 ? 15.891 3.01 8.172 1 95.06 52 HIS B C 1
ATOM 1678 O O . HIS B 1 52 ? 14.898 2.893 7.438 1 95.06 52 HIS B O 1
ATOM 1684 N N . ASP B 1 53 ? 17.094 2.688 7.73 1 94.94 53 ASP B N 1
ATOM 1685 C CA . ASP B 1 53 ? 17.344 2.301 6.344 1 94.94 53 ASP B CA 1
ATOM 1686 C C . ASP B 1 53 ? 16.594 1.014 5.996 1 94.94 53 ASP B C 1
ATOM 1688 O O . ASP B 1 53 ? 16.094 0.864 4.879 1 94.94 53 ASP B O 1
ATOM 1692 N N . THR B 1 54 ? 16.562 0.179 6.957 1 94.25 54 THR B N 1
ATOM 1693 C CA . THR B 1 54 ? 15.875 -1.084 6.734 1 94.25 54 THR B CA 1
ATOM 1694 C C . THR B 1 54 ? 14.375 -0.854 6.539 1 94.25 54 THR B C 1
ATOM 1696 O O . THR B 1 54 ? 13.75 -1.497 5.695 1 94.25 54 THR B O 1
ATOM 1699 N N . ASP B 1 55 ? 13.844 0.072 7.301 1 95.25 55 ASP B N 1
ATOM 1700 C CA . ASP B 1 55 ? 12.43 0.415 7.164 1 95.25 55 ASP B CA 1
ATOM 1701 C C . ASP B 1 55 ? 12.148 1.028 5.793 1 95.25 55 ASP B C 1
ATOM 1703 O O . ASP B 1 55 ? 11.141 0.702 5.156 1 95.25 55 ASP B O 1
ATOM 1707 N N . VAL B 1 56 ? 13.055 1.889 5.355 1 97.62 56 VAL B N 1
ATOM 1708 C CA . VAL B 1 56 ? 12.891 2.516 4.047 1 97.62 56 VAL B CA 1
ATOM 1709 C C . VAL B 1 56 ? 12.906 1.448 2.955 1 97.62 56 VAL B C 1
ATOM 1711 O O . VAL B 1 56 ? 12.039 1.435 2.078 1 97.62 56 VAL B O 1
ATOM 1714 N N . ALA B 1 57 ? 13.867 0.554 3.041 1 96.62 57 ALA B N 1
ATOM 1715 C CA . ALA B 1 57 ? 13.992 -0.51 2.047 1 96.62 57 ALA B CA 1
ATOM 1716 C C . ALA B 1 57 ? 12.727 -1.363 2.004 1 96.62 57 ALA B C 1
ATOM 1718 O O . ALA B 1 57 ? 12.242 -1.714 0.924 1 96.62 57 ALA B O 1
ATOM 1719 N N . THR B 1 58 ? 12.227 -1.645 3.156 1 95.75 58 THR B N 1
ATOM 1720 C CA . THR B 1 58 ? 11.023 -2.465 3.26 1 95.75 58 THR B CA 1
ATOM 1721 C C . THR B 1 58 ? 9.836 -1.775 2.586 1 95.75 58 THR B C 1
ATOM 1723 O O . THR B 1 58 ? 9.133 -2.387 1.78 1 95.75 58 THR B O 1
ATOM 1726 N N . VAL B 1 59 ? 9.641 -0.536 2.881 1 97.5 59 VAL B N 1
ATOM 1727 C CA . VAL B 1 59 ? 8.492 0.201 2.354 1 97.5 59 VAL B CA 1
ATOM 1728 C C . VAL B 1 59 ? 8.648 0.388 0.847 1 97.5 59 VAL B C 1
ATOM 1730 O O . VAL B 1 59 ? 7.668 0.325 0.102 1 97.5 59 VAL B O 1
ATOM 1733 N N . VAL B 1 60 ? 9.836 0.602 0.373 1 97.75 60 VAL B N 1
ATOM 1734 C CA . VAL B 1 60 ? 10.125 0.729 -1.052 1 97.75 60 VAL B CA 1
ATOM 1735 C C . VAL B 1 60 ? 9.805 -0.583 -1.764 1 97.75 60 VAL B C 1
ATOM 1737 O O . VAL B 1 60 ? 9.18 -0.583 -2.83 1 97.75 60 VAL B O 1
ATOM 1740 N N . ASN B 1 61 ? 10.211 -1.676 -1.15 1 96.56 61 ASN B N 1
ATOM 1741 C CA . ASN B 1 61 ? 9.922 -2.982 -1.73 1 96.56 61 ASN B CA 1
ATOM 1742 C C . ASN B 1 61 ? 8.422 -3.223 -1.858 1 96.56 61 ASN B C 1
ATOM 1744 O O . ASN B 1 61 ? 7.953 -3.73 -2.879 1 96.56 61 ASN B O 1
ATOM 1748 N N . VAL B 1 62 ? 7.699 -2.875 -0.85 1 97.81 62 VAL B N 1
ATOM 1749 C CA . VAL B 1 62 ? 6.246 -3.012 -0.881 1 97.81 62 VAL B CA 1
ATOM 1750 C C . VAL B 1 62 ? 5.668 -2.131 -1.986 1 97.81 62 VAL B C 1
ATOM 1752 O O . VAL B 1 62 ? 4.832 -2.582 -2.773 1 97.81 62 VAL B O 1
ATOM 1755 N N . SER B 1 63 ? 6.113 -0.896 -2.068 1 98.31 63 SER B N 1
ATOM 1756 C CA . SER B 1 63 ? 5.656 0.038 -3.094 1 98.31 63 SER B CA 1
ATOM 1757 C C . SER B 1 63 ? 5.93 -0.504 -4.492 1 98.31 63 SER B C 1
ATOM 1759 O O . SER B 1 63 ? 5.051 -0.466 -5.359 1 98.31 63 SER B O 1
ATOM 1761 N N . ASN B 1 64 ? 7.121 -1.038 -4.695 1 97.69 64 ASN B N 1
ATOM 1762 C CA . ASN B 1 64 ? 7.504 -1.579 -5.996 1 97.69 64 ASN B CA 1
ATOM 1763 C C . ASN B 1 64 ? 6.691 -2.822 -6.348 1 97.69 64 ASN B C 1
ATOM 1765 O O . ASN B 1 64 ? 6.375 -3.057 -7.516 1 97.69 64 ASN B O 1
ATOM 1769 N N . ALA B 1 65 ? 6.395 -3.607 -5.355 1 98.12 65 ALA B N 1
ATOM 1770 C CA . ALA B 1 65 ? 5.551 -4.781 -5.578 1 98.12 65 ALA B CA 1
ATOM 1771 C C . ALA B 1 65 ? 4.156 -4.375 -6.047 1 98.12 65 ALA B C 1
ATOM 1773 O O . ALA B 1 65 ? 3.578 -5.012 -6.93 1 98.12 65 ALA B O 1
ATOM 1774 N N . ILE B 1 66 ? 3.604 -3.363 -5.441 1 97.88 66 ILE B N 1
ATOM 1775 C CA . ILE B 1 66 ? 2.305 -2.84 -5.848 1 97.88 66 ILE B CA 1
ATOM 1776 C C . ILE B 1 66 ? 2.354 -2.422 -7.316 1 97.88 66 ILE B C 1
ATOM 1778 O O . ILE B 1 66 ? 1.468 -2.773 -8.102 1 97.88 66 ILE B O 1
ATOM 1782 N N . ASP B 1 67 ? 3.395 -1.739 -7.73 1 97.38 67 ASP B N 1
ATOM 1783 C CA . ASP B 1 67 ? 3.557 -1.325 -9.125 1 97.38 67 ASP B CA 1
ATOM 1784 C C . ASP B 1 67 ? 3.629 -2.535 -10.047 1 97.38 67 ASP B C 1
ATOM 1786 O O . ASP B 1 67 ? 3.062 -2.52 -11.148 1 97.38 67 ASP B O 1
ATOM 1790 N N . LEU B 1 68 ? 4.367 -3.484 -9.602 1 97 68 LEU B N 1
ATOM 1791 C CA . LEU B 1 68 ? 4.523 -4.684 -10.414 1 97 68 LEU B CA 1
ATOM 1792 C C . LEU B 1 68 ? 3.164 -5.285 -10.766 1 97 68 LEU B C 1
ATOM 1794 O O . LEU B 1 68 ? 2.889 -5.57 -11.93 1 97 68 LEU B O 1
ATOM 1798 N N . ILE B 1 69 ? 2.299 -5.41 -9.805 1 96.88 69 ILE B N 1
ATOM 1799 C CA . ILE B 1 69 ? 1.015 -6.07 -10 1 96.88 69 ILE B CA 1
ATOM 1800 C C . ILE B 1 69 ? 0.088 -5.164 -10.812 1 96.88 69 ILE B C 1
ATOM 1802 O O . ILE B 1 69 ? -0.725 -5.645 -11.602 1 96.88 69 ILE B O 1
ATOM 1806 N N . GLU B 1 70 ? 0.181 -3.877 -10.641 1 95.44 70 GLU B N 1
ATOM 1807 C CA . GLU B 1 70 ? -0.706 -2.943 -11.32 1 95.44 70 GLU B CA 1
ATOM 1808 C C . GLU B 1 70 ? -0.294 -2.76 -12.781 1 95.44 70 GLU B C 1
ATOM 1810 O O . GLU B 1 70 ? -1.118 -2.396 -13.625 1 95.44 70 GLU B O 1
ATOM 1815 N N . ASN B 1 71 ? 0.941 -3.1 -13.07 1 96.25 71 ASN B N 1
ATOM 1816 C CA . ASN B 1 71 ? 1.43 -2.895 -14.43 1 96.25 71 ASN B CA 1
ATOM 1817 C C . ASN B 1 71 ? 1.603 -4.219 -15.172 1 96.25 71 ASN B C 1
ATOM 1819 O O . ASN B 1 71 ? 1.912 -4.234 -16.359 1 96.25 71 ASN B O 1
ATOM 1823 N N . ASN B 1 72 ? 1.436 -5.293 -14.5 1 96.56 72 ASN B N 1
ATOM 1824 C CA . ASN B 1 72 ? 1.596 -6.629 -15.062 1 96.56 72 ASN B CA 1
ATOM 1825 C C . ASN B 1 72 ? 0.477 -7.562 -14.617 1 96.56 72 ASN B C 1
ATOM 1827 O O . ASN B 1 72 ? 0.546 -8.148 -13.531 1 96.56 72 ASN B O 1
ATOM 1831 N N . GLU B 1 73 ? -0.421 -7.812 -15.453 1 96.06 73 GLU B N 1
ATOM 1832 C CA . GLU B 1 73 ? -1.622 -8.578 -15.133 1 96.06 73 GLU B CA 1
ATOM 1833 C C . GLU B 1 73 ? -1.273 -10 -14.719 1 96.06 73 GLU B C 1
ATOM 1835 O O . GLU B 1 73 ? -1.974 -10.602 -13.898 1 96.06 73 GLU B O 1
ATOM 1840 N N . ASN B 1 74 ? -0.177 -10.5 -15.219 1 96.12 74 ASN B N 1
ATOM 1841 C CA . ASN B 1 74 ? 0.145 -11.914 -15.047 1 96.12 74 ASN B CA 1
ATOM 1842 C C . ASN B 1 74 ? 1.033 -12.141 -13.828 1 96.12 74 ASN B C 1
ATOM 1844 O O . ASN B 1 74 ? 1.266 -13.289 -13.43 1 96.12 74 ASN B O 1
ATOM 1848 N N . ALA B 1 75 ? 1.524 -11.117 -13.211 1 97.94 75 ALA B N 1
ATOM 1849 C CA . ALA B 1 75 ? 2.463 -11.25 -12.102 1 97.94 75 ALA B CA 1
ATOM 1850 C C . ALA B 1 75 ? 1.812 -11.961 -10.914 1 97.94 75 ALA B C 1
ATOM 1852 O O . ALA B 1 75 ? 2.459 -12.758 -10.227 1 97.94 75 ALA B O 1
ATOM 1853 N N . MET B 1 76 ? 0.573 -11.664 -10.695 1 98.56 76 MET B N 1
ATOM 1854 C CA . MET B 1 76 ? -0.105 -12.258 -9.547 1 98.56 76 MET B CA 1
ATOM 1855 C C . MET B 1 76 ? -0.203 -13.773 -9.703 1 98.56 76 MET B C 1
ATOM 1857 O O . MET B 1 76 ? -0.138 -14.508 -8.711 1 98.56 76 MET B O 1
ATOM 1861 N N . ASP B 1 77 ? -0.336 -14.266 -11.008 1 98.62 77 ASP B N 1
ATOM 1862 C CA . ASP B 1 77 ? -0.371 -15.695 -11.258 1 98.62 77 ASP B CA 1
ATOM 1863 C C . ASP B 1 77 ? 0.892 -16.375 -10.734 1 98.62 77 ASP B C 1
ATOM 1865 O O . ASP B 1 77 ? 0.817 -17.438 -10.102 1 98.62 77 ASP B O 1
ATOM 1869 N N . GLN B 1 78 ? 2.006 -15.695 -10.945 1 98.38 78 GLN B N 1
ATOM 1870 C CA . GLN B 1 78 ? 3.285 -16.266 -10.539 1 98.38 78 GLN B CA 1
ATOM 1871 C C . GLN B 1 78 ? 3.461 -16.219 -9.023 1 98.38 78 GLN B C 1
ATOM 1873 O O . GLN B 1 78 ? 4.066 -17.125 -8.438 1 98.38 78 GLN B O 1
ATOM 1878 N N . ILE B 1 79 ? 2.945 -15.219 -8.383 1 98.56 79 ILE B N 1
ATOM 1879 C CA . ILE B 1 79 ? 3.008 -15.109 -6.93 1 98.56 79 ILE B CA 1
ATOM 1880 C C . ILE B 1 79 ? 2.199 -16.234 -6.289 1 98.56 79 ILE B C 1
ATOM 1882 O O . ILE B 1 79 ? 2.688 -16.922 -5.398 1 98.56 79 ILE B O 1
ATOM 1886 N N . ILE B 1 80 ? 0.978 -16.469 -6.789 1 98.56 80 ILE B N 1
ATOM 1887 C CA . ILE B 1 80 ? 0.123 -17.516 -6.234 1 98.56 80 ILE B CA 1
ATOM 1888 C C . ILE B 1 80 ? 0.755 -18.875 -6.477 1 98.56 80 ILE B C 1
ATOM 1890 O O . ILE B 1 80 ? 0.773 -19.719 -5.582 1 98.56 80 ILE B O 1
ATOM 1894 N N . TRP B 1 81 ? 1.291 -19.078 -7.688 1 98.44 81 TRP B N 1
ATOM 1895 C CA . TRP B 1 81 ? 2.004 -20.312 -7.965 1 98.44 81 TRP B CA 1
ATOM 1896 C C . TRP B 1 81 ? 3.154 -20.516 -6.98 1 98.44 81 TRP B C 1
ATOM 1898 O O . TRP B 1 81 ? 3.295 -21.594 -6.391 1 98.44 81 TRP B O 1
ATOM 1908 N N . GLY B 1 82 ? 3.891 -19.484 -6.758 1 97.56 82 GLY B N 1
ATOM 1909 C CA . GLY B 1 82 ? 5 -19.578 -5.82 1 97.56 82 GLY B CA 1
ATOM 1910 C C . GLY B 1 82 ? 4.559 -19.859 -4.398 1 97.56 82 GLY B C 1
ATOM 1911 O O . GLY B 1 82 ? 5.254 -20.547 -3.652 1 97.56 82 GLY B O 1
ATOM 1912 N N . MET B 1 83 ? 3.447 -19.344 -4.012 1 96.75 83 MET B N 1
ATOM 1913 C CA . MET B 1 83 ? 2.916 -19.562 -2.67 1 96.75 83 MET B CA 1
ATOM 1914 C C . MET B 1 83 ? 2.516 -21.016 -2.471 1 96.75 83 MET B C 1
ATOM 1916 O O . MET B 1 83 ? 2.695 -21.578 -1.386 1 96.75 83 MET B O 1
ATOM 1920 N N . THR B 1 84 ? 2.006 -21.625 -3.508 1 96.19 84 THR B N 1
ATOM 1921 C CA . THR B 1 84 ? 1.499 -22.984 -3.391 1 96.19 84 THR B CA 1
ATOM 1922 C C . THR B 1 84 ? 2.584 -24 -3.75 1 96.19 84 THR B C 1
ATOM 1924 O O . THR B 1 84 ? 2.484 -25.172 -3.395 1 96.19 84 THR B O 1
ATOM 1927 N N . HIS B 1 85 ? 3.609 -23.562 -4.449 1 96.44 85 HIS B N 1
ATOM 1928 C CA . HIS B 1 85 ? 4.746 -24.391 -4.852 1 96.44 85 HIS B CA 1
ATOM 1929 C C . HIS B 1 85 ? 6.066 -23.688 -4.531 1 96.44 85 HIS B C 1
ATOM 1931 O O . HIS B 1 85 ? 6.781 -23.266 -5.438 1 96.44 85 HIS B O 1
ATOM 1937 N N . PRO B 1 86 ? 6.461 -23.609 -3.285 1 95.38 86 PRO B N 1
ATOM 1938 C CA . PRO B 1 86 ? 7.605 -22.812 -2.85 1 95.38 86 PRO B CA 1
ATOM 1939 C C . PRO B 1 86 ? 8.922 -23.266 -3.482 1 95.38 86 PRO B C 1
ATOM 1941 O O . PRO B 1 86 ? 9.891 -22.516 -3.504 1 95.38 86 PRO B O 1
ATOM 1944 N N . GLU B 1 87 ? 9.016 -24.391 -4.031 1 94.81 87 GLU B N 1
ATOM 1945 C CA . GLU B 1 87 ? 10.234 -24.906 -4.656 1 94.81 87 GLU B CA 1
ATOM 1946 C C . GLU B 1 87 ? 10.336 -24.469 -6.113 1 94.81 87 GLU B C 1
ATOM 1948 O O . GLU B 1 87 ? 11.359 -24.688 -6.77 1 94.81 87 GLU B O 1
ATOM 1953 N N . ASP B 1 88 ? 9.32 -23.828 -6.598 1 97.19 88 ASP B N 1
ATOM 1954 C CA . ASP B 1 88 ? 9.266 -23.453 -8.008 1 97.19 88 ASP B CA 1
ATOM 1955 C C . ASP B 1 88 ? 8.859 -21.984 -8.172 1 97.19 88 ASP B C 1
ATOM 1957 O O . ASP B 1 88 ? 8.031 -21.656 -9.023 1 97.19 88 ASP B O 1
ATOM 1961 N N . VAL B 1 89 ? 9.375 -21.156 -7.398 1 97.38 89 VAL B N 1
ATOM 1962 C CA . VAL B 1 89 ? 9.055 -19.734 -7.406 1 97.38 89 VAL B CA 1
ATOM 1963 C C . VAL B 1 89 ? 9.82 -19.047 -8.531 1 97.38 89 VAL B C 1
ATOM 1965 O O . VAL B 1 89 ? 11.031 -19.234 -8.672 1 97.38 89 VAL B O 1
ATOM 1968 N N . HIS B 1 90 ? 9.117 -18.281 -9.391 1 97 90 HIS B N 1
ATOM 1969 C CA . HIS B 1 90 ? 9.781 -17.406 -10.359 1 97 90 HIS B CA 1
ATOM 1970 C C . HIS B 1 90 ? 10.656 -16.375 -9.664 1 97 90 HIS B C 1
ATOM 1972 O O . HIS B 1 90 ? 10.203 -15.711 -8.727 1 97 90 HIS B O 1
ATOM 1978 N N . PRO B 1 91 ? 11.859 -16.125 -10.117 1 95.25 91 PRO B N 1
ATOM 1979 C CA . PRO B 1 91 ? 12.766 -15.195 -9.445 1 95.25 91 PRO B CA 1
ATOM 1980 C C . PRO B 1 91 ? 12.211 -13.773 -9.383 1 95.25 91 PRO B C 1
ATOM 1982 O O . PRO B 1 91 ? 12.492 -13.039 -8.43 1 95.25 91 PRO B O 1
ATOM 1985 N N . GLY B 1 92 ? 11.484 -13.367 -10.328 1 94.06 92 GLY B N 1
ATOM 1986 C CA . GLY B 1 92 ? 10.945 -12.016 -10.398 1 94.06 92 GLY B CA 1
ATOM 1987 C C . GLY B 1 92 ? 9.977 -11.703 -9.281 1 94.06 92 GLY B C 1
ATOM 1988 O O . GLY B 1 92 ? 9.703 -10.531 -9 1 94.06 92 GLY B O 1
ATOM 1989 N N . VAL B 1 93 ? 9.445 -12.758 -8.594 1 97.06 93 VAL B N 1
ATOM 1990 C CA . VAL B 1 93 ? 8.461 -12.508 -7.547 1 97.06 93 VAL B CA 1
ATOM 1991 C C . VAL B 1 93 ? 8.914 -13.164 -6.242 1 97.06 93 VAL B C 1
ATOM 1993 O O . VAL B 1 93 ? 8.156 -13.219 -5.273 1 97.06 93 VAL B O 1
ATOM 1996 N N . ALA B 1 94 ? 10.133 -13.617 -6.188 1 96.12 94 ALA B N 1
ATOM 1997 C CA . ALA B 1 94 ? 10.648 -14.375 -5.051 1 96.12 94 ALA B CA 1
ATOM 1998 C C . ALA B 1 94 ? 10.617 -13.539 -3.773 1 96.12 94 ALA B C 1
ATOM 2000 O O . ALA B 1 94 ? 10.297 -14.055 -2.699 1 96.12 94 ALA B O 1
ATOM 2001 N N . SER B 1 95 ? 10.867 -12.273 -3.902 1 93.38 95 SER B N 1
ATOM 2002 C CA . SER B 1 95 ? 10.922 -11.398 -2.734 1 93.38 95 SER B CA 1
ATOM 2003 C C . SER B 1 95 ? 9.523 -11.117 -2.186 1 93.38 95 SER B C 1
ATOM 2005 O O . SER B 1 95 ? 9.375 -10.664 -1.049 1 93.38 95 SER B O 1
ATOM 2007 N N . ILE B 1 96 ? 8.539 -11.367 -2.914 1 97.38 96 ILE B N 1
ATOM 2008 C CA . ILE B 1 96 ? 7.164 -11.047 -2.553 1 97.38 96 ILE B CA 1
ATOM 2009 C C . ILE B 1 96 ? 6.52 -12.242 -1.862 1 97.38 96 ILE B C 1
ATOM 2011 O O . ILE B 1 96 ? 5.824 -12.094 -0.855 1 97.38 96 ILE B O 1
ATOM 2015 N N . VAL B 1 97 ? 6.75 -13.516 -2.369 1 96.06 97 VAL B N 1
ATOM 2016 C CA . VAL B 1 97 ? 6.086 -14.75 -1.971 1 96.06 97 VAL B CA 1
ATOM 2017 C C . VAL B 1 97 ? 6.332 -15.016 -0.487 1 96.06 97 VAL B C 1
ATOM 2019 O O . VAL B 1 97 ? 5.469 -15.562 0.203 1 96.06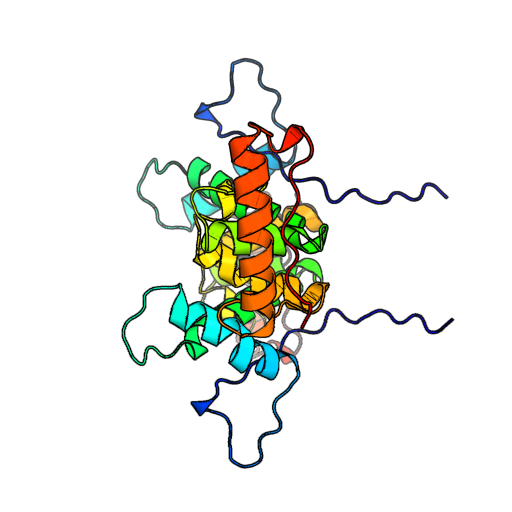 97 VAL B O 1
ATOM 2022 N N . GLY B 1 98 ? 7.332 -14.484 0.096 1 90.81 98 GLY B N 1
ATOM 2023 C CA . GLY B 1 98 ? 7.613 -14.719 1.502 1 90.81 98 GLY B CA 1
ATOM 2024 C C . GLY B 1 98 ? 6.895 -13.75 2.426 1 90.81 98 GLY B C 1
ATOM 2025 O O . GLY B 1 98 ? 6.918 -13.922 3.646 1 90.81 98 GLY B O 1
ATOM 2026 N N . ASN B 1 99 ? 6.18 -12.789 1.959 1 93.62 99 ASN B N 1
ATOM 2027 C CA . ASN B 1 99 ? 5.449 -11.781 2.717 1 93.62 99 ASN B CA 1
ATOM 2028 C C . ASN B 1 99 ? 3.941 -11.914 2.525 1 93.62 99 ASN B C 1
ATOM 2030 O O . ASN B 1 99 ? 3.355 -11.242 1.675 1 93.62 99 ASN B O 1
ATOM 2034 N N . THR B 1 100 ? 3.338 -12.688 3.395 1 93.69 100 THR B N 1
ATOM 2035 C CA . THR B 1 100 ? 1.938 -13.062 3.227 1 93.69 100 THR B CA 1
ATOM 2036 C C . THR B 1 100 ? 1.038 -11.836 3.307 1 93.69 100 THR B C 1
ATOM 2038 O O . THR B 1 100 ? 0.038 -11.742 2.592 1 93.69 100 THR B O 1
ATOM 2041 N N . ALA B 1 101 ? 1.414 -10.93 4.215 1 94.25 101 ALA B N 1
ATOM 2042 C CA . ALA B 1 101 ? 0.615 -9.711 4.34 1 94.25 101 ALA B CA 1
ATOM 2043 C C . ALA B 1 101 ? 0.664 -8.891 3.057 1 94.25 101 ALA B C 1
ATOM 2045 O O . ALA B 1 101 ? -0.352 -8.336 2.627 1 94.25 101 ALA B O 1
ATOM 2046 N N . LEU B 1 102 ? 1.83 -8.844 2.502 1 97.5 102 LEU B N 1
ATOM 2047 C CA . LEU B 1 102 ? 1.977 -8.148 1.228 1 97.5 102 LEU B CA 1
ATOM 2048 C C . LEU B 1 102 ? 1.173 -8.844 0.135 1 97.5 102 LEU B C 1
ATOM 2050 O O . LEU B 1 102 ? 0.488 -8.188 -0.652 1 97.5 102 LEU B O 1
ATOM 2054 N N . VAL B 1 103 ? 1.197 -10.164 0.076 1 98.06 103 VAL B N 1
ATOM 2055 C CA . VAL B 1 103 ? 0.465 -10.93 -0.928 1 98.06 103 VAL B CA 1
ATOM 2056 C C . VAL B 1 103 ? -1.03 -10.641 -0.806 1 98.06 103 VAL B C 1
ATOM 2058 O O . VAL B 1 103 ? -1.721 -10.469 -1.813 1 98.06 103 VAL B O 1
ATOM 2061 N N . ASP B 1 104 ? -1.546 -10.531 0.404 1 97.75 104 ASP B N 1
ATOM 2062 C CA . ASP B 1 104 ? -2.953 -10.211 0.631 1 97.75 104 ASP B CA 1
ATOM 2063 C C . ASP B 1 104 ? -3.32 -8.875 0.001 1 97.75 104 ASP B C 1
ATOM 2065 O O . ASP B 1 104 ? -4.348 -8.758 -0.669 1 97.75 104 ASP B O 1
ATOM 2069 N N . LEU B 1 105 ? -2.5 -7.926 0.233 1 98.31 105 LEU B N 1
ATOM 2070 C CA . LEU B 1 105 ? -2.73 -6.605 -0.341 1 98.31 105 LEU B CA 1
ATOM 2071 C C . LEU B 1 105 ? -2.705 -6.664 -1.865 1 98.31 105 LEU B C 1
ATOM 2073 O O . LEU B 1 105 ? -3.57 -6.086 -2.527 1 98.31 105 LEU B O 1
ATOM 2077 N N . LEU B 1 106 ? -1.748 -7.375 -2.393 1 98.69 106 LEU B N 1
ATOM 2078 C CA . LEU B 1 106 ? -1.572 -7.438 -3.84 1 98.69 106 LEU B CA 1
ATOM 2079 C C . LEU B 1 106 ? -2.754 -8.141 -4.5 1 98.69 106 LEU B C 1
ATOM 2081 O O . LEU B 1 106 ? -3.139 -7.801 -5.621 1 98.69 106 LEU B O 1
ATOM 2085 N N . LEU B 1 107 ? -3.371 -9.117 -3.791 1 98.5 107 LEU B N 1
ATOM 2086 C CA . LEU B 1 107 ? -4.555 -9.789 -4.312 1 98.5 107 LEU B CA 1
ATOM 2087 C C . LEU B 1 107 ? -5.711 -8.805 -4.48 1 98.5 107 LEU B C 1
ATOM 2089 O O . LEU B 1 107 ? -6.406 -8.828 -5.496 1 98.5 107 LEU B O 1
ATOM 2093 N N . VAL B 1 108 ? -5.867 -7.949 -3.549 1 98.38 108 VAL B N 1
ATOM 2094 C CA . VAL B 1 108 ? -6.941 -6.961 -3.582 1 98.38 108 VAL B CA 1
ATOM 2095 C C . VAL B 1 108 ? -6.648 -5.914 -4.656 1 98.38 108 VAL B C 1
ATOM 2097 O O . VAL B 1 108 ? -7.543 -5.527 -5.41 1 98.38 108 VAL B O 1
ATOM 2100 N N . ARG B 1 109 ? -5.402 -5.508 -4.773 1 98.06 109 ARG B N 1
ATOM 2101 C CA . ARG B 1 109 ? -5.035 -4.531 -5.793 1 98.06 109 ARG B CA 1
ATOM 2102 C C . ARG B 1 109 ? -5.184 -5.121 -7.191 1 98.06 109 ARG B C 1
ATOM 2104 O O . ARG B 1 109 ? -5.598 -4.426 -8.125 1 98.06 109 ARG B O 1
ATOM 2111 N N . HIS B 1 110 ? -4.832 -6.371 -7.355 1 98.44 110 HIS B N 1
ATOM 2112 C CA . HIS B 1 110 ? -5.008 -7.055 -8.633 1 98.44 110 HIS B CA 1
ATOM 2113 C C . HIS B 1 110 ? -6.48 -7.113 -9.031 1 98.44 110 HIS B C 1
ATOM 2115 O O . HIS B 1 110 ? -6.82 -6.906 -10.195 1 98.44 110 HIS B O 1
ATOM 2121 N N . TYR B 1 111 ? -7.305 -7.445 -8.031 1 98.06 111 TYR B N 1
ATOM 2122 C CA . TYR B 1 111 ? -8.734 -7.434 -8.312 1 98.06 111 TYR B CA 1
ATOM 2123 C C . TYR B 1 111 ? -9.18 -6.07 -8.836 1 98.06 111 TYR B C 1
ATOM 2125 O O . TYR B 1 111 ? -9.914 -5.98 -9.82 1 98.06 111 TYR B O 1
ATOM 2133 N N . LYS B 1 112 ? -8.742 -5.109 -8.172 1 96.88 112 LYS B N 1
ATOM 2134 C CA . LYS B 1 112 ? -9.172 -3.758 -8.516 1 96.88 112 LYS B CA 1
ATOM 2135 C C . LYS B 1 112 ? -8.766 -3.398 -9.938 1 96.88 112 LYS B C 1
ATOM 2137 O O . LYS B 1 112 ? -9.547 -2.822 -10.688 1 96.88 112 LYS B O 1
ATOM 2142 N N . LYS B 1 113 ? -7.543 -3.758 -10.273 1 96.25 113 LYS B N 1
ATOM 2143 C CA . LYS B 1 113 ? -6.98 -3.326 -11.555 1 96.25 113 LYS B CA 1
ATOM 2144 C C . LYS B 1 113 ? -7.391 -4.27 -12.68 1 96.25 113 LYS B C 1
ATOM 2146 O O . LYS B 1 113 ? -7.68 -3.826 -13.797 1 96.25 113 LYS B O 1
ATOM 2151 N N . TRP B 1 114 ? -7.449 -5.551 -12.375 1 97.19 114 TRP B N 1
ATOM 2152 C CA . TRP B 1 114 ? -7.531 -6.523 -13.461 1 97.19 114 TRP B CA 1
ATOM 2153 C C . TRP B 1 114 ? -8.75 -7.43 -13.289 1 97.19 114 TRP B C 1
ATOM 2155 O O . TRP B 1 114 ? -9.016 -8.281 -14.141 1 97.19 114 TRP B O 1
ATOM 2165 N N . GLY B 1 115 ? -9.375 -7.371 -12.156 1 97.06 115 GLY B N 1
ATOM 2166 C CA . GLY B 1 115 ? -10.602 -8.141 -11.992 1 97.06 115 GLY B CA 1
ATOM 2167 C C . GLY B 1 115 ? -10.43 -9.352 -11.102 1 97.06 115 GLY B C 1
ATOM 2168 O O . GLY B 1 115 ? -11.398 -10.055 -10.797 1 97.06 115 GLY B O 1
ATOM 2169 N N . GLY B 1 116 ? -9.227 -9.688 -10.672 1 97.88 116 GLY B N 1
ATOM 2170 C CA . GLY B 1 116 ? -8.984 -10.742 -9.703 1 97.88 116 GLY B CA 1
ATOM 2171 C C . GLY B 1 116 ? -8.797 -12.109 -10.336 1 97.88 116 GLY B C 1
ATOM 2172 O O . GLY B 1 116 ? -8.883 -12.25 -11.555 1 97.88 116 GLY B O 1
ATOM 2173 N N . LEU B 1 117 ? -8.523 -13.102 -9.523 1 98.56 117 LEU B N 1
ATOM 2174 C CA . LEU B 1 117 ? -8.273 -14.477 -9.945 1 98.56 117 LEU B CA 1
ATOM 2175 C C . LEU B 1 117 ? -9.18 -15.453 -9.203 1 98.56 117 LEU B C 1
ATOM 2177 O O . LEU B 1 117 ? -9.57 -15.195 -8.062 1 98.56 117 LEU B O 1
ATOM 2181 N N . ILE B 1 118 ? -9.562 -16.5 -9.859 1 98.69 118 ILE B N 1
ATOM 2182 C CA . ILE B 1 118 ? -10.023 -17.688 -9.125 1 98.69 118 ILE B CA 1
ATOM 2183 C C . ILE B 1 118 ? -8.828 -18.406 -8.5 1 98.69 118 ILE B C 1
ATOM 2185 O O . ILE B 1 118 ? -7.91 -18.812 -9.211 1 98.69 118 ILE B O 1
ATOM 2189 N N . LEU B 1 119 ? -8.867 -18.484 -7.184 1 98.56 119 LEU B N 1
ATOM 2190 C CA . LEU B 1 119 ? -7.684 -18.969 -6.473 1 98.56 119 LEU B CA 1
ATOM 2191 C C . LEU B 1 119 ? -7.859 -20.422 -6.039 1 98.56 119 LEU B C 1
ATOM 2193 O O . LEU B 1 119 ? -8.984 -20.875 -5.82 1 98.56 119 LEU B O 1
ATOM 2197 N N . PRO B 1 120 ? -6.695 -21.156 -6.012 1 97.62 120 PRO B N 1
ATOM 2198 C CA . PRO B 1 120 ? -6.805 -22.469 -5.359 1 97.62 120 PRO B CA 1
ATOM 2199 C C . PRO B 1 120 ? -7.246 -22.359 -3.902 1 97.62 120 PRO B C 1
ATOM 2201 O O . PRO B 1 120 ? -7.012 -21.344 -3.254 1 97.62 120 PRO B O 1
ATOM 2204 N N . PRO B 1 121 ? -8.078 -23.281 -3.4 1 97 121 PRO B N 1
ATOM 2205 C CA . PRO B 1 121 ? -8.273 -24.641 -3.906 1 97 121 PRO B CA 1
ATOM 2206 C C . PRO B 1 121 ? -9.555 -24.781 -4.719 1 97 121 PRO B C 1
ATOM 2208 O O . PRO B 1 121 ? -10.07 -25.906 -4.883 1 97 121 PRO B O 1
ATOM 2211 N N . LEU B 1 122 ? -10.156 -23.688 -5.145 1 98 122 LEU B N 1
ATOM 2212 C CA . LEU B 1 122 ? -11.352 -23.812 -5.969 1 98 122 LEU B CA 1
ATOM 2213 C C . LEU B 1 122 ? -11.078 -24.672 -7.195 1 98 122 LEU B C 1
ATOM 2215 O O . LEU B 1 122 ? -9.992 -24.625 -7.773 1 98 122 LEU B O 1
ATOM 2219 N N . GLN B 1 123 ? -12.023 -25.359 -7.598 1 97.25 123 GLN B N 1
ATOM 2220 C CA . GLN B 1 123 ? -11.875 -26.422 -8.602 1 97.25 123 GLN B CA 1
ATOM 2221 C C . GLN B 1 123 ? -11.297 -25.859 -9.898 1 97.25 123 GLN B C 1
ATOM 2223 O O . GLN B 1 123 ? -10.391 -26.469 -10.477 1 97.25 123 GLN B O 1
ATOM 2228 N N . ALA B 1 124 ? -11.797 -24.781 -10.375 1 97.44 124 ALA B N 1
ATOM 2229 C CA . ALA B 1 124 ? -11.328 -24.203 -11.625 1 97.44 124 ALA B CA 1
ATOM 2230 C C . ALA B 1 124 ? -9.836 -23.891 -11.562 1 97.44 124 ALA B C 1
ATOM 2232 O O . ALA B 1 124 ? -9.109 -24.094 -12.531 1 97.44 124 ALA B O 1
ATOM 2233 N N . ALA B 1 125 ? -9.336 -23.375 -10.477 1 98.25 125 ALA B N 1
ATOM 2234 C CA . ALA B 1 125 ? -7.922 -23.062 -10.281 1 98.25 125 ALA B CA 1
ATOM 2235 C C . ALA B 1 125 ? -7.102 -24.328 -10.086 1 98.25 125 ALA B C 1
ATOM 2237 O O . ALA B 1 125 ? -6.012 -24.469 -10.648 1 98.25 125 ALA B O 1
ATOM 2238 N N . ARG B 1 126 ? -7.629 -25.25 -9.32 1 97.06 126 ARG B N 1
ATOM 2239 C CA . ARG B 1 126 ? -6.926 -26.484 -9.023 1 97.06 126 ARG B CA 1
ATOM 2240 C C . ARG B 1 126 ? -6.688 -27.297 -10.289 1 97.06 126 ARG B C 1
ATOM 2242 O O . ARG B 1 126 ? -5.629 -27.906 -10.453 1 97.06 126 ARG B O 1
ATOM 2249 N N . GLY B 1 127 ? -7.707 -27.328 -11.094 1 96.81 127 GLY B N 1
ATOM 2250 C CA . GLY B 1 127 ? -7.551 -28.031 -12.359 1 96.81 127 GLY B CA 1
ATOM 2251 C C . GLY B 1 127 ? -6.383 -27.531 -13.188 1 96.81 127 GLY B C 1
ATOM 2252 O O . GLY B 1 127 ? -5.574 -28.312 -13.68 1 96.81 127 GLY B O 1
ATOM 2253 N N . LEU B 1 128 ? -6.285 -26.234 -13.32 1 97.56 128 LEU B N 1
ATOM 2254 C CA . LEU B 1 128 ? -5.191 -25.641 -14.078 1 97.56 128 LEU B CA 1
ATOM 2255 C C . LEU B 1 128 ? -3.859 -25.859 -13.367 1 97.56 128 LEU B C 1
ATOM 2257 O O . LEU B 1 128 ? -2.832 -26.062 -14.016 1 97.56 128 LEU B O 1
ATOM 2261 N N . GLN B 1 129 ? -3.871 -25.812 -12.062 1 96.94 129 GLN B N 1
ATOM 2262 C CA . GLN B 1 129 ? -2.662 -26.062 -11.289 1 96.94 129 GLN B CA 1
ATOM 2263 C C . GLN B 1 129 ? -2.137 -27.469 -11.531 1 96.94 129 GLN B C 1
ATOM 2265 O O . GLN B 1 129 ? -0.936 -27.672 -11.734 1 96.94 129 GLN B O 1
ATOM 2270 N N . ASP B 1 130 ? -3.027 -28.422 -11.477 1 97.31 130 ASP B N 1
ATOM 2271 C CA . ASP B 1 130 ? -2.652 -29.812 -11.703 1 97.31 130 ASP B CA 1
ATOM 2272 C C . ASP B 1 130 ? -1.997 -30 -13.07 1 97.31 130 ASP B C 1
ATOM 2274 O O . ASP B 1 130 ? -0.96 -30.656 -13.18 1 97.31 130 ASP B O 1
ATOM 2278 N N . ALA B 1 131 ? -2.619 -29.438 -14.039 1 97.94 131 ALA B N 1
ATOM 2279 C CA . ALA B 1 131 ? -2.07 -29.516 -15.391 1 97.94 131 ALA B CA 1
ATOM 2280 C C . ALA B 1 131 ? -0.702 -28.844 -15.469 1 97.94 131 ALA B C 1
ATOM 2282 O O . ALA B 1 131 ? 0.215 -29.375 -16.109 1 97.94 131 ALA B O 1
ATOM 2283 N N . HIS B 1 132 ? -0.576 -27.688 -14.836 1 98.31 132 HIS B N 1
ATOM 2284 C CA . HIS B 1 132 ? 0.677 -26.953 -14.875 1 98.31 132 HIS B CA 1
ATOM 2285 C C . HIS B 1 132 ? 1.78 -27.688 -14.117 1 98.31 13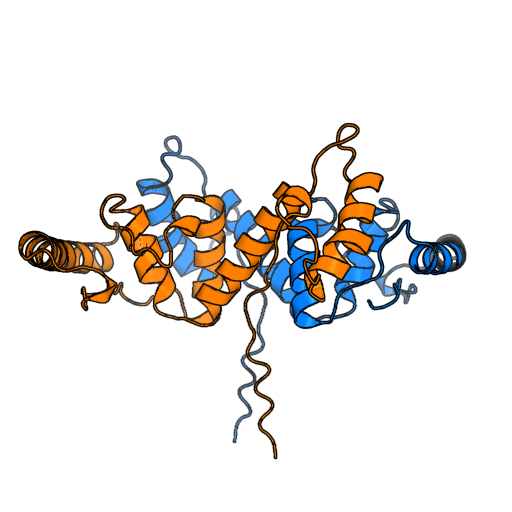2 HIS B C 1
ATOM 2287 O O . HIS B 1 132 ? 2.957 -27.578 -14.477 1 98.31 132 HIS B O 1
ATOM 2293 N N . GLU B 1 133 ? 1.454 -28.375 -13.078 1 98.06 133 GLU B N 1
ATOM 2294 C CA . GLU B 1 133 ? 2.426 -29.172 -12.336 1 98.06 133 GLU B CA 1
ATOM 2295 C C . GLU B 1 133 ? 3.113 -30.203 -13.242 1 98.06 133 GLU B C 1
ATOM 2297 O O . GLU B 1 133 ? 4.32 -30.422 -13.133 1 98.06 133 GLU B O 1
ATOM 2302 N N . VAL B 1 134 ? 2.352 -30.766 -14.07 1 98 134 VAL B N 1
ATOM 2303 C CA . VAL B 1 134 ? 2.9 -31.734 -15.008 1 98 134 VAL B CA 1
ATOM 2304 C C . VAL B 1 134 ? 3.904 -31.047 -15.938 1 98 134 VAL B C 1
ATOM 2306 O O . VAL B 1 134 ? 5.023 -31.547 -16.125 1 98 134 VAL B O 1
ATOM 2309 N N . VAL B 1 135 ? 3.496 -29.922 -16.484 1 97.81 135 VAL B N 1
ATOM 2310 C CA . VAL B 1 135 ? 4.348 -29.156 -17.391 1 97.81 135 VAL B CA 1
ATOM 2311 C C . VAL B 1 135 ? 5.613 -28.719 -16.672 1 97.81 135 VAL B C 1
ATOM 2313 O O . VAL B 1 135 ? 6.723 -28.875 -17.188 1 97.81 135 VAL B O 1
ATOM 2316 N N . ALA B 1 136 ? 5.473 -28.156 -15.484 1 97.69 136 ALA B N 1
ATOM 2317 C CA . ALA B 1 136 ? 6.598 -27.672 -14.695 1 97.69 136 ALA B CA 1
ATOM 2318 C C . ALA B 1 136 ? 7.586 -28.797 -14.391 1 97.69 136 ALA B C 1
ATOM 2320 O O . ALA B 1 136 ? 8.805 -28.609 -14.492 1 97.69 136 ALA B O 1
ATOM 2321 N N . LYS B 1 137 ? 7.07 -29.922 -14.031 1 97.12 137 LYS B N 1
ATOM 2322 C CA . LYS B 1 137 ? 7.922 -31.078 -13.742 1 97.12 137 LYS B CA 1
ATOM 2323 C C . LYS B 1 137 ? 8.727 -31.5 -14.969 1 97.12 137 LYS B C 1
ATOM 2325 O O . LYS B 1 137 ? 9.93 -31.75 -14.875 1 97.12 137 LYS B O 1
ATOM 2330 N N . GLN B 1 138 ? 8.086 -31.594 -16.094 1 97.31 138 GLN B N 1
ATOM 2331 C CA . GLN B 1 138 ? 8.75 -31.969 -17.344 1 97.31 138 GLN B CA 1
ATOM 2332 C C . GLN B 1 138 ? 9.867 -30.969 -17.688 1 97.31 138 GLN B C 1
ATOM 2334 O O . GLN B 1 138 ? 10.977 -31.375 -18.031 1 97.31 138 GLN B O 1
ATOM 2339 N N . GLU B 1 139 ? 9.531 -29.703 -17.547 1 97.5 139 GLU B N 1
ATOM 2340 C CA . GLU B 1 139 ? 10.5 -28.656 -17.875 1 97.5 139 GLU B CA 1
ATOM 2341 C C . GLU B 1 139 ? 11.672 -28.672 -16.906 1 97.5 139 GLU B C 1
ATOM 2343 O O . GLU B 1 139 ? 12.82 -28.453 -17.297 1 97.5 139 GLU B O 1
ATOM 2348 N N . ASN B 1 140 ? 11.43 -28.922 -15.68 1 95.38 140 ASN B N 1
ATOM 2349 C CA . ASN B 1 140 ? 12.5 -29.047 -14.695 1 95.38 140 ASN B CA 1
ATOM 2350 C C . ASN B 1 140 ? 13.391 -30.25 -14.992 1 95.38 140 ASN B C 1
ATOM 2352 O O . ASN B 1 140 ? 14.617 -30.156 -14.906 1 95.38 140 ASN B O 1
ATOM 2356 N N . ASP B 1 141 ? 12.781 -31.359 -15.312 1 95.94 141 ASP B N 1
ATOM 2357 C CA . ASP B 1 141 ? 13.516 -32.594 -15.641 1 95.94 141 ASP B CA 1
ATOM 2358 C C . ASP B 1 141 ? 14.43 -32.375 -16.844 1 95.94 141 ASP B C 1
ATOM 2360 O O . ASP B 1 141 ? 15.508 -32.969 -16.938 1 95.94 141 ASP B O 1
ATOM 2364 N N . GLN B 1 142 ? 14.023 -31.516 -17.719 1 96.19 142 GLN B N 1
ATOM 2365 C CA . GLN B 1 142 ? 14.797 -31.203 -18.922 1 96.19 142 GLN B CA 1
ATOM 2366 C C . GLN B 1 142 ? 15.883 -30.172 -18.609 1 96.19 142 GLN B C 1
ATOM 2368 O O . GLN B 1 142 ? 16.703 -29.844 -19.469 1 96.19 142 GLN B O 1
ATOM 2373 N N . GLY B 1 143 ? 15.828 -29.594 -17.344 1 94.69 143 GLY B N 1
ATOM 2374 C CA . GLY B 1 143 ? 16.844 -28.641 -16.922 1 94.69 143 GLY B CA 1
ATOM 2375 C C . GLY B 1 143 ? 16.562 -27.234 -17.406 1 94.69 143 GLY B C 1
ATOM 2376 O O . GLY B 1 143 ? 17.484 -26.391 -17.453 1 94.69 143 GLY B O 1
ATOM 2377 N N . LEU B 1 144 ? 15.312 -26.984 -17.812 1 95.5 144 LEU B N 1
ATOM 2378 C CA . LEU B 1 144 ? 14.969 -25.656 -18.297 1 95.5 144 LEU B CA 1
ATOM 2379 C C . LEU B 1 144 ? 14.969 -24.641 -17.172 1 95.5 144 LEU B C 1
ATOM 2381 O O . LEU B 1 144 ? 14.422 -24.891 -16.094 1 95.5 144 LEU B O 1
ATOM 2385 N N . GLN B 1 145 ? 15.578 -23.484 -17.438 1 92.94 145 GLN B N 1
ATOM 2386 C CA . GLN B 1 145 ? 15.609 -22.375 -16.484 1 92.94 145 GLN B CA 1
ATOM 2387 C C . GLN B 1 145 ? 14.562 -21.328 -16.828 1 92.94 145 GLN B C 1
ATOM 2389 O O . GLN B 1 145 ? 14 -21.328 -17.922 1 92.94 145 GLN B O 1
ATOM 2394 N N . TRP B 1 146 ? 14.219 -20.438 -15.859 1 92.5 146 TRP B N 1
ATOM 2395 C CA . TRP B 1 146 ? 13.188 -19.422 -16.094 1 92.5 146 TRP B CA 1
ATOM 2396 C C . TRP B 1 146 ? 13.555 -18.531 -17.266 1 92.5 146 TRP B C 1
ATOM 2398 O O . TRP B 1 146 ? 12.688 -18.172 -18.078 1 92.5 146 TRP B O 1
ATOM 2408 N N . ASN B 1 147 ? 14.781 -18.109 -17.297 1 88.94 147 ASN B N 1
ATOM 2409 C CA . ASN B 1 147 ? 15.234 -17.281 -18.391 1 88.94 147 ASN B CA 1
ATOM 2410 C C . ASN B 1 147 ? 15.32 -18.078 -19.703 1 88.94 147 ASN B C 1
ATOM 2412 O O . ASN B 1 147 ? 15.484 -17.484 -20.781 1 88.94 147 ASN B O 1
ATOM 2416 N N . GLY B 1 148 ? 15.125 -19.375 -19.672 1 87.94 148 GLY B N 1
ATOM 2417 C CA . GLY B 1 148 ? 15.172 -20.25 -20.844 1 87.94 148 GLY B CA 1
ATOM 2418 C C . GLY B 1 148 ? 13.805 -20.531 -21.438 1 87.94 148 GLY B C 1
ATOM 2419 O O . GLY B 1 148 ? 13.672 -21.344 -22.344 1 87.94 148 GLY B O 1
ATOM 2420 N N . GLY B 1 149 ? 12.82 -19.891 -20.859 1 88.5 149 GLY B N 1
ATOM 2421 C CA . GLY B 1 149 ? 11.523 -20.016 -21.5 1 88.5 149 GLY B CA 1
ATOM 2422 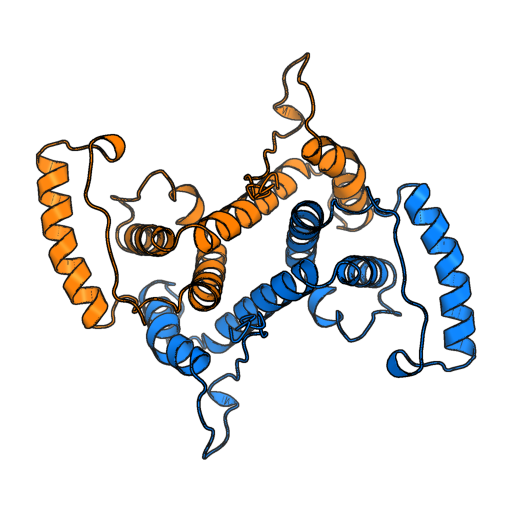C C . GLY B 1 149 ? 10.57 -20.922 -20.734 1 88.5 149 GLY B C 1
ATOM 2423 O O . GLY B 1 149 ? 9.672 -21.516 -21.328 1 88.5 149 GLY B O 1
ATOM 2424 N N . ARG B 1 150 ? 10.719 -21.141 -19.484 1 95.44 150 ARG B N 1
ATOM 2425 C CA . ARG B 1 150 ? 9.766 -21.922 -18.688 1 95.44 150 ARG B CA 1
ATOM 2426 C C . ARG B 1 150 ? 8.359 -21.344 -18.797 1 95.44 150 ARG B C 1
ATOM 2428 O O . ARG B 1 150 ? 8.195 -20.125 -18.859 1 95.44 150 ARG B O 1
ATOM 2435 N N . SER B 1 151 ? 7.449 -22.234 -18.812 1 96.75 151 SER B N 1
ATOM 2436 C CA . SER B 1 151 ? 6.043 -21.844 -18.891 1 96.75 151 SER B CA 1
ATOM 2437 C C . SER B 1 151 ? 5.594 -21.125 -17.625 1 96.75 151 SER B C 1
ATOM 2439 O O . SER B 1 151 ? 5.977 -21.516 -16.516 1 96.75 151 SER B O 1
ATOM 2441 N N . LEU B 1 152 ? 4.812 -20.172 -17.844 1 97.38 152 LEU B N 1
ATOM 2442 C CA . LEU B 1 152 ? 4.266 -19.422 -16.719 1 97.38 152 LEU B CA 1
ATOM 2443 C C . LEU B 1 152 ? 2.873 -19.938 -16.359 1 97.38 152 LEU B C 1
ATOM 2445 O O . LEU B 1 152 ? 2.084 -20.281 -17.234 1 97.38 152 LEU B O 1
ATOM 2449 N N . MET B 1 153 ? 2.611 -20 -15.094 1 98.06 153 MET B N 1
ATOM 2450 C CA . MET B 1 153 ? 1.281 -20.359 -14.609 1 98.06 153 MET B CA 1
ATOM 2451 C C . MET B 1 153 ? 0.26 -19.297 -14.969 1 98.06 153 MET B C 1
ATOM 2453 O O . MET B 1 153 ? 0.57 -18.094 -14.945 1 98.06 153 MET B O 1
ATOM 2457 N N . LYS B 1 154 ? -0.948 -19.75 -15.344 1 98 154 LYS B N 1
ATOM 2458 C CA . LYS B 1 154 ? -2.084 -18.859 -15.562 1 98 154 LYS B CA 1
ATOM 2459 C C . LYS B 1 154 ? -3.324 -19.359 -14.828 1 98 154 LYS B C 1
ATOM 2461 O O . LYS B 1 154 ? -3.836 -20.438 -15.125 1 98 154 LYS B O 1
ATOM 2466 N N . TYR B 1 155 ? -3.73 -18.625 -13.891 1 98.38 155 TYR B N 1
ATOM 2467 C CA . TYR B 1 155 ? -4.977 -18.938 -13.195 1 98.38 155 TYR B CA 1
ATOM 2468 C C . TYR B 1 155 ? -6.168 -18.312 -13.906 1 98.38 155 TYR B C 1
ATOM 2470 O O . TYR B 1 155 ? -6.012 -17.344 -14.656 1 98.38 155 TYR B O 1
ATOM 2478 N N . PRO B 1 156 ? -7.301 -18.891 -13.742 1 98.06 156 PRO B N 1
ATOM 2479 C CA . PRO B 1 156 ? -8.469 -18.266 -14.375 1 98.06 156 PRO B CA 1
ATOM 2480 C C . PRO B 1 156 ? -8.82 -16.906 -13.773 1 98.06 156 PRO B C 1
ATOM 2482 O O . PRO B 1 156 ? -8.672 -16.703 -12.57 1 98.06 156 PRO B O 1
ATOM 2485 N N . ASN B 1 157 ? -9.297 -16.078 -14.633 1 96.69 157 ASN B N 1
ATOM 2486 C CA . ASN B 1 157 ? -9.805 -14.797 -14.148 1 96.69 157 ASN B CA 1
ATOM 2487 C C . ASN B 1 157 ? -11.117 -14.961 -13.391 1 96.69 157 ASN B C 1
ATOM 2489 O O . ASN B 1 157 ? -11.875 -15.898 -13.656 1 96.69 157 ASN B O 1
ATOM 2493 N N . TRP B 1 158 ? -11.305 -14.125 -12.469 1 96.94 158 TRP B N 1
ATOM 2494 C CA . TRP B 1 158 ? -12.586 -14.07 -11.766 1 96.94 158 TRP B CA 1
ATOM 2495 C C . TRP B 1 158 ? -13.664 -13.469 -12.656 1 96.94 158 TRP B C 1
ATOM 2497 O O . TRP B 1 158 ? -13.445 -12.445 -13.312 1 96.94 158 TRP B O 1
#

Radius of gyration: 22.34 Å; Cα contacts (8 Å, |Δi|>4): 337; chains: 2; bounding box: 64×63×49 Å

Nearest PDB structures (foldseek):
  1s69-assembly1_A  TM=2.478E-01  e=8.840E+00  Synechocystis sp. PCC 6803

Solvent-accessible surface area (backbone atoms only — not comparable to full-atom values): 18622 Å² total; per-residue (Å²): 129,83,78,76,68,78,70,88,66,70,80,71,80,75,46,73,89,75,53,55,92,87,61,79,78,51,74,58,43,50,44,41,64,57,25,49,45,44,26,44,67,70,69,63,73,64,62,88,87,59,71,57,48,61,56,52,51,50,40,47,51,53,53,39,50,51,49,46,39,74,75,29,85,61,50,56,32,43,34,53,47,18,61,78,36,70,91,66,47,53,76,93,41,48,85,46,50,78,34,62,71,57,48,56,40,47,51,54,51,31,25,73,73,70,50,35,55,39,36,49,77,42,63,77,22,38,54,50,48,56,56,46,50,55,53,52,50,53,40,48,74,71,64,56,42,74,94,70,65,56,84,75,64,73,59,46,71,88,128,83,77,74,69,77,69,85,66,72,80,71,80,77,46,72,91,75,54,57,90,86,61,78,78,49,74,60,44,50,45,43,64,58,24,50,45,45,26,42,68,68,70,65,73,65,64,88,86,61,71,58,49,60,55,50,49,50,40,46,52,52,53,39,50,50,49,47,39,72,74,29,84,62,49,55,31,43,35,54,47,18,63,77,34,72,91,65,48,52,76,94,41,50,84,48,52,78,35,61,70,58,47,54,39,47,51,54,51,32,27,72,73,71,50,33,57,38,34,48,76,41,64,77,20,38,52,48,48,55,56,46,49,55,53,52,50,54,40,48,76,72,64,56,42,73,95,70,66,54,84,74,65,71,59,46,70,88

Sequence (316 aa):
MSNNTTSINAIQYKPGRDRPTGYVVNDFESFADTSLVTYWRTYKRKVANYNHDTDVATVVNVSNAIDLIENNENAMDQIIWGMTHPEDVHPGVASIVGNTALVDLLLVRHYKKWGGLILPPLQAARGLQDAHEVVAKQENDQGLQWNGGRSLMKYPNWMSNNTTSINAIQYKPGRDRPTGYVVNDFESFADTSLVTYWRTYKRKVANYNHDTDVATVVNVSNAIDLIENNENAMDQIIWGMTHPEDVHPGVASIVGNTALVDLLLVRHYKKWGGLILPPLQAARGLQDAHEVVAKQENDQGLQWNGGRSLMKYPNW

Secondary structure (DSSP, 8-state):
--------PPPP---GGGPPTT----HHHHHIIIIIHHHHHHHS-PPTT--THHHHHHHHHHHHHHHHHHH-TTHHHHHHHHHH-GGG--GGGHHHHT-HHHHHHHHHHHHHHH--BPPTTSHHHHHHHHHHHHHHHHHHHTT--GGGTPPPP-PPB-/--------PPPP---GGGPPTT----HHHHHIIIIIHHHHHHHS-PPTT--THHHHHHHHHHHHHHHHHHH-TTHHHHHHHHHH-GGG--GGGHHHHT-HHHHHHHHHHHHHHH--BPPTTSHHHHHHHHHHHHHHHHHHHTT--GGGTPPPP-PPB-

Organism: Alternaria alternata (NCBI:txid5599)

pLDDT: mean 92.66, std 14.25, range [18.02, 98.69]